Protein AF-A0A417CD19-F1 (afdb_monomer_lite)

Secondary structure (DSSP, 8-state):
--------------------------------------TT--TTPEESSHHHHHHHHT-----SHHHHHHHHHHHTTTEEEEEETTEEEEEEE-SSPPPP--TTTSTT--HHHHHHHHHHHHHHTTSSSSEEEE-HHHHHHHTTSS-TTTTTS-HHHHHHH-TT--HHHHHHHHHHHHHHHHHHHHHHHHHHHHTTSEEEEEEEEEEEE-TTS-EEEEEPPHHHHHHHHHHHHHIIIIIS--SSHHHHHHTT-HHHHHHHHHHHHHHHH---EEEEEEEEEE-HHHHHHHHHHHHHHHHHHHHHHHHHHHHHHHHHHHHHHHHHHHHHHHHHHHHHH-HHHHHHHHHHHHHHTTTS---

pLDDT: mean 81.13, std 21.56, range [21.81, 98.0]

Foldseek 3Di:
DDDDDDDDDDDDDDDDDDDDDDPPPPPDDPDPDPDFDCPQDDQQDKAQAPVSVCVSRVHDDDPDDPVVVVVVLQVQQAFDWDDDDRITHTHGGDPHGHDRPPCVVQPVDDLLLLLLLLLVLVVLLPDPDFKDKDALVVSCCSSVVDPPCLVVDDLVNVCVVPVVDDPLNVLSVSVVVSVVSVVSNVSSVVVCVVVVFKDKDKWKKFWAADPVRDIDIDTDDPVRVVVLVVLLVCLQCPVVNHPDPSSCSNVVNNVVSQVSSQVVCCVPPRTNHMDMMMMMGGDSVSSVVCNVVSVVVSVVVVVVVVVVVVVVVVVVVVVVVVVVVVVVVVVVVCVVPDPPPVVVVVVVCVVCVVVPPDD

Sequence (359 aa):
MPKETNKQSKSSNTTKKKTTKSSTTKITKPKVPLKINTSKLKVGMTVKNYKELCELLKQDFIQGGNARKAQLKEFECYFDWEKSGQKFIITDIYDTPLEKDDKRKFGNNSIYAHCIEVILLQYLSKQDGFTSTLTKKNWWELLGITNHNYGKTSEKDLIKLDQTVTSFEVRNFYQRCNKRLEQILFSALNNLKSRKLIIYEPETVIVEYDNHGNEISSIATDDEKKLILQTERYVLHTEMGYEKMFQVFVSGRQKEYYEKVNELLLDQFGWDHCYKQLKIIYTPEDIKEALPETEIYLQKQLLNENVVTCINENAQSYYDKCIENIIKKYLEMKKIIGVSYLHSQWRMIKMYGKSLIHI

Radius of gyration: 31.57 Å; chains: 1; bounding box: 102×54×102 Å

Structure (mmCIF, N/CA/C/O backbone):
data_AF-A0A417CD19-F1
#
_entry.id   AF-A0A417CD19-F1
#
loop_
_atom_site.group_PDB
_atom_site.id
_atom_site.type_symbol
_atom_site.label_atom_id
_atom_site.label_alt_id
_atom_site.label_comp_id
_atom_site.label_asym_id
_atom_site.label_entity_id
_atom_site.label_seq_id
_atom_site.pdbx_PDB_ins_code
_atom_site.Cartn_x
_atom_site.Cartn_y
_atom_site.Cartn_z
_atom_site.occupancy
_atom_site.B_iso_or_equiv
_atom_site.auth_seq_id
_atom_site.auth_comp_id
_atom_site.auth_asym_id
_atom_site.auth_atom_id
_atom_site.pdbx_PDB_model_num
ATOM 1 N N . MET A 1 1 ? -63.984 17.412 -45.923 1.00 32.16 1 MET A N 1
ATOM 2 C CA . MET A 1 1 ? -65.291 16.833 -45.549 1.00 32.16 1 MET A CA 1
ATOM 3 C C . MET A 1 1 ? -65.108 16.014 -44.281 1.00 32.16 1 MET A C 1
ATOM 5 O O . MET A 1 1 ? -64.312 15.084 -44.304 1.00 32.16 1 MET A O 1
ATOM 9 N N . PRO A 1 2 ? -65.749 16.422 -43.178 1.00 32.25 2 PRO A N 1
ATOM 10 C CA . PRO A 1 2 ? -65.597 15.831 -41.855 1.00 32.25 2 PRO A CA 1
ATOM 11 C C . PRO A 1 2 ? -66.647 14.738 -41.609 1.00 32.25 2 PRO A C 1
ATOM 13 O O . PRO A 1 2 ? -67.709 14.742 -42.230 1.00 32.25 2 PRO A O 1
ATOM 16 N N . LYS A 1 3 ? -66.392 13.868 -40.629 1.00 29.84 3 LYS A N 1
ATOM 17 C CA . LYS A 1 3 ? -67.448 13.350 -39.752 1.00 29.84 3 LYS A CA 1
ATOM 18 C C . LYS A 1 3 ? -66.967 13.424 -38.309 1.00 29.84 3 LYS A C 1
ATOM 20 O O . LYS A 1 3 ? -66.127 12.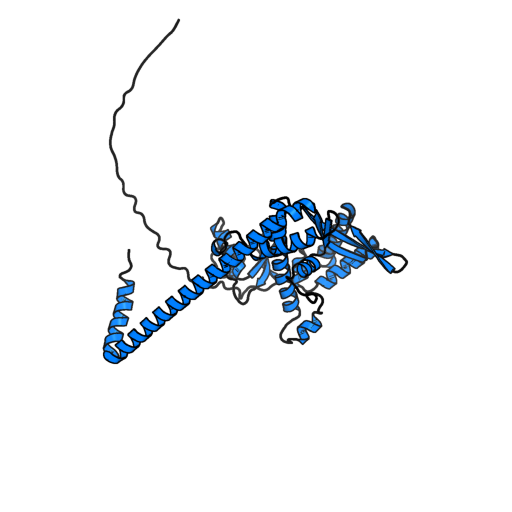651 -37.865 1.00 29.84 3 LYS A O 1
ATOM 25 N N . GLU A 1 4 ? -67.506 14.427 -37.631 1.00 25.22 4 GLU A N 1
ATOM 26 C CA . GLU A 1 4 ? -67.619 14.517 -36.185 1.00 25.22 4 GLU A CA 1
ATOM 27 C C . GLU A 1 4 ? -68.506 13.384 -35.656 1.00 25.22 4 GLU A C 1
ATOM 29 O O . GLU A 1 4 ? -69.532 13.084 -36.262 1.00 25.22 4 GLU A O 1
ATOM 34 N N . THR A 1 5 ? -68.191 12.876 -34.463 1.00 27.47 5 THR A N 1
ATOM 35 C CA . THR A 1 5 ? -69.194 12.649 -33.410 1.00 27.47 5 THR A CA 1
ATOM 36 C C . THR A 1 5 ? -68.556 12.842 -32.029 1.00 27.47 5 THR A C 1
ATOM 38 O O . THR A 1 5 ? -67.819 11.999 -31.528 1.00 27.47 5 THR A O 1
ATOM 41 N N . ASN A 1 6 ? -68.863 14.012 -31.464 1.00 24.94 6 ASN A N 1
ATOM 42 C CA . ASN A 1 6 ? -69.130 14.363 -30.056 1.00 24.94 6 ASN A CA 1
ATOM 43 C C . ASN A 1 6 ? -69.699 13.184 -29.207 1.00 24.94 6 ASN A C 1
ATOM 45 O O . ASN A 1 6 ? -70.359 12.321 -29.768 1.00 24.94 6 ASN A O 1
ATOM 49 N N . LYS A 1 7 ? -69.633 13.093 -27.865 1.00 24.86 7 LYS A N 1
ATOM 50 C CA . LYS A 1 7 ? -69.581 14.114 -26.798 1.00 24.86 7 LYS A CA 1
ATOM 51 C C . LYS A 1 7 ? -69.422 13.440 -25.407 1.00 24.86 7 LYS A C 1
ATOM 53 O O . LYS A 1 7 ? -69.986 12.379 -25.184 1.00 24.86 7 LYS A O 1
ATOM 58 N N . GLN A 1 8 ? -68.818 14.180 -24.466 1.00 23.70 8 GLN A N 1
ATOM 59 C CA . GLN A 1 8 ? -69.171 14.323 -23.030 1.00 23.70 8 GLN A CA 1
ATOM 60 C C . GLN A 1 8 ? -69.118 13.148 -22.023 1.00 23.70 8 GLN A C 1
ATOM 62 O O . GLN A 1 8 ? -69.966 12.267 -22.020 1.00 23.70 8 GLN A O 1
ATOM 67 N N . SER A 1 9 ? -68.333 13.363 -20.956 1.00 23.67 9 SER A N 1
ATOM 68 C CA . SER A 1 9 ? -68.760 13.191 -19.546 1.00 23.67 9 SER A CA 1
ATOM 69 C C . SER A 1 9 ? -67.797 13.964 -18.623 1.00 23.67 9 SER A C 1
ATOM 71 O O . SER A 1 9 ? -66.610 13.665 -18.589 1.00 23.67 9 SER A O 1
ATOM 73 N N . LYS A 1 10 ? -68.190 15.142 -18.119 1.00 25.48 10 LYS A N 1
ATOM 74 C CA . LYS A 1 10 ? -68.785 15.421 -16.789 1.00 25.48 10 LYS A CA 1
ATOM 75 C C . LYS A 1 10 ? -67.822 15.263 -15.601 1.00 25.48 10 LYS A C 1
ATOM 77 O O . LYS A 1 10 ? -67.372 14.172 -15.281 1.00 25.48 10 LYS A O 1
ATOM 82 N N . SER A 1 11 ? -67.599 16.389 -14.920 1.00 23.02 11 SER A N 1
ATOM 83 C CA . SER A 1 11 ? -67.029 16.479 -13.580 1.00 23.02 11 SER A CA 1
ATOM 84 C C . SER A 1 11 ? -68.016 15.972 -12.523 1.00 23.02 11 SER A C 1
ATOM 86 O O . SER A 1 11 ? -69.233 16.096 -12.679 1.00 23.02 11 SER A O 1
ATOM 88 N N . SER A 1 12 ? -67.498 15.447 -11.413 1.00 22.44 12 SER A N 1
ATOM 89 C CA . SER A 1 12 ? -68.087 15.628 -10.077 1.00 22.44 12 SER A CA 1
ATOM 90 C C . SER A 1 12 ? -67.085 15.225 -8.993 1.00 22.44 12 SER A C 1
ATOM 92 O O . SER A 1 12 ? -66.486 14.155 -9.033 1.00 22.44 12 SER A O 1
ATOM 94 N N . ASN A 1 13 ? -66.918 16.123 -8.022 1.00 21.81 13 ASN A N 1
ATOM 95 C CA . ASN A 1 13 ? -66.246 15.916 -6.740 1.00 21.81 13 ASN A CA 1
ATOM 96 C C . ASN A 1 13 ? -66.828 14.720 -5.977 1.00 21.81 13 ASN A C 1
ATOM 98 O O . ASN A 1 13 ? -68.046 14.561 -5.972 1.00 21.81 13 ASN A O 1
ATOM 102 N N . THR A 1 14 ? -66.013 14.018 -5.179 1.00 22.14 14 THR A N 1
ATOM 103 C CA . THR A 1 14 ? -66.387 13.691 -3.785 1.00 22.14 14 THR A CA 1
ATOM 104 C C . THR A 1 14 ? -65.204 13.169 -2.945 1.00 22.14 14 THR A C 1
ATOM 106 O O . THR A 1 14 ? -64.610 12.132 -3.207 1.00 22.14 14 THR A O 1
ATOM 109 N N . THR A 1 15 ? -64.928 13.927 -1.881 1.00 22.83 15 THR A N 1
ATOM 110 C CA . THR A 1 15 ? -64.741 13.463 -0.492 1.00 22.83 15 THR A CA 1
ATOM 111 C C . THR A 1 15 ? -63.480 12.691 -0.075 1.00 22.83 15 THR A C 1
ATOM 113 O O . THR A 1 15 ? -63.333 11.483 -0.233 1.00 22.83 15 THR A O 1
ATOM 116 N N . LYS A 1 16 ? -62.652 13.437 0.672 1.00 26.25 16 LYS A N 1
ATOM 117 C CA . LYS A 1 16 ? -61.765 13.014 1.767 1.00 26.25 16 LYS A CA 1
ATOM 118 C C . LYS A 1 16 ? -62.207 11.714 2.459 1.00 26.25 16 LYS A C 1
ATOM 120 O O . LYS A 1 16 ? -63.245 11.683 3.115 1.00 26.25 16 LYS A O 1
ATOM 125 N N . LYS A 1 17 ? -61.304 10.731 2.507 1.00 23.75 17 LYS A N 1
ATOM 126 C CA . LYS A 1 17 ? -61.256 9.741 3.590 1.00 23.75 17 LYS A CA 1
ATOM 127 C C . LYS A 1 17 ? -59.863 9.768 4.221 1.00 23.75 17 LYS A C 1
ATOM 129 O O . LYS A 1 17 ? -58.902 9.219 3.694 1.00 23.75 17 LYS A O 1
ATOM 134 N N . LYS A 1 18 ? -59.764 10.482 5.347 1.00 25.83 18 LYS A N 1
ATOM 135 C CA . LYS A 1 18 ? -58.677 10.347 6.322 1.00 25.83 18 LYS A CA 1
ATOM 136 C C . LYS A 1 18 ? -58.752 8.921 6.870 1.00 25.83 18 LYS A C 1
ATOM 138 O O . LYS A 1 18 ? -59.706 8.593 7.567 1.00 25.83 18 LYS A O 1
ATOM 143 N N . THR A 1 19 ? -57.748 8.105 6.587 1.00 24.08 19 THR A N 1
ATOM 144 C CA . THR A 1 19 ? -57.467 6.885 7.349 1.00 24.08 19 THR A CA 1
ATOM 145 C C . THR A 1 19 ? -56.051 6.978 7.885 1.00 24.08 19 THR A C 1
ATOM 147 O O . THR A 1 19 ? -55.065 6.859 7.162 1.00 24.08 19 THR A O 1
ATOM 150 N N . THR A 1 20 ? -56.011 7.264 9.179 1.00 27.58 20 THR A N 1
ATOM 151 C CA . THR A 1 20 ? -54.923 7.093 10.133 1.00 27.58 20 THR A CA 1
ATOM 152 C C . THR A 1 20 ? -54.156 5.790 9.890 1.00 27.58 20 THR A C 1
ATOM 154 O O . THR A 1 20 ? -54.696 4.702 10.063 1.00 27.58 20 THR A O 1
ATOM 157 N N . LYS A 1 21 ? -52.871 5.893 9.530 1.00 25.05 21 LYS A N 1
ATOM 158 C CA . LYS A 1 21 ? -51.896 4.814 9.730 1.00 25.05 21 LYS A CA 1
ATOM 159 C C . LYS A 1 21 ? -50.921 5.259 10.808 1.00 25.05 21 LYS A C 1
ATOM 161 O O . LYS A 1 21 ? -50.197 6.235 10.643 1.00 25.05 21 LYS A O 1
ATOM 166 N N . SER A 1 22 ? -50.989 4.545 11.923 1.00 22.97 22 SER A N 1
ATOM 167 C CA . SER A 1 22 ? -50.162 4.685 13.110 1.00 22.97 22 SER A CA 1
ATOM 168 C C . SER A 1 22 ? -48.676 4.643 12.753 1.00 22.97 22 SER A C 1
ATOM 170 O O . SER A 1 22 ? -48.153 3.626 12.290 1.00 22.97 22 SER A O 1
ATOM 172 N N . SER A 1 23 ? -47.991 5.753 13.000 1.00 23.12 23 SER A N 1
ATOM 173 C CA . SER A 1 23 ? -46.539 5.833 13.070 1.00 23.12 23 SER A CA 1
ATOM 174 C C . SER A 1 23 ? -46.067 5.067 14.305 1.00 23.12 23 SER A C 1
ATOM 176 O O . SER A 1 23 ? -45.963 5.618 15.398 1.00 23.12 23 SER A O 1
ATOM 178 N N . THR A 1 24 ? -45.813 3.771 14.144 1.00 23.92 24 THR A N 1
ATOM 179 C CA . THR A 1 24 ? -45.109 2.986 15.162 1.00 23.92 24 THR A CA 1
ATOM 180 C C . THR A 1 24 ? -43.622 3.289 15.023 1.00 23.92 24 THR A C 1
ATOM 182 O O . THR A 1 24 ? -42.900 2.644 14.260 1.00 23.92 24 THR A O 1
ATOM 185 N N . THR A 1 25 ? -43.177 4.337 15.708 1.00 23.80 25 THR A N 1
ATOM 186 C CA . THR A 1 25 ? -41.772 4.718 15.832 1.00 23.80 25 THR A CA 1
ATOM 187 C C . THR A 1 25 ? -41.035 3.575 16.530 1.00 23.80 25 THR A C 1
ATOM 189 O O . THR A 1 25 ? -41.186 3.360 17.731 1.00 23.80 25 THR A O 1
ATOM 192 N N . LYS A 1 26 ? -40.266 2.779 15.776 1.00 29.00 26 LYS A N 1
ATOM 193 C CA . LYS A 1 26 ? -39.346 1.795 16.358 1.00 29.00 26 LYS A CA 1
ATOM 194 C C . LYS A 1 26 ? -38.233 2.559 17.066 1.00 29.00 26 LYS A C 1
ATOM 196 O O . LYS A 1 26 ? -37.305 3.046 16.431 1.00 29.00 26 LYS A O 1
ATOM 201 N N . ILE A 1 27 ? -38.350 2.643 18.385 1.00 24.50 27 ILE A N 1
ATOM 202 C CA . ILE A 1 27 ? -37.327 3.156 19.293 1.00 24.50 27 ILE A CA 1
ATOM 203 C C . ILE A 1 27 ? -36.110 2.226 19.196 1.00 24.50 27 ILE A C 1
ATOM 205 O O . ILE A 1 27 ? -36.072 1.147 19.792 1.00 24.50 27 ILE A O 1
ATOM 209 N N . THR A 1 28 ? -35.109 2.615 18.411 1.00 32.62 28 THR A N 1
ATOM 210 C CA . THR A 1 28 ? -33.788 1.983 18.435 1.00 32.62 28 THR A CA 1
ATOM 211 C C . THR A 1 28 ? -33.056 2.443 19.687 1.00 32.62 28 THR A C 1
ATOM 213 O O . THR A 1 28 ? -32.567 3.567 19.756 1.00 32.62 28 THR A O 1
ATOM 216 N N . LYS A 1 29 ? -32.998 1.560 20.688 1.00 29.20 29 LYS A N 1
ATOM 217 C CA . LYS A 1 29 ? -32.135 1.715 21.866 1.00 29.20 29 LYS A CA 1
ATOM 218 C C . LYS A 1 29 ? -30.665 1.877 21.430 1.00 29.20 29 LYS A C 1
ATOM 220 O O . LYS A 1 29 ? -30.279 1.268 20.428 1.00 29.20 29 LYS A O 1
ATOM 225 N N . PRO A 1 30 ? -29.829 2.619 22.182 1.00 28.53 30 PRO A N 1
ATOM 226 C CA . PRO A 1 30 ? -28.400 2.710 21.906 1.00 28.53 30 PRO A CA 1
ATOM 227 C C . PRO A 1 30 ? -27.787 1.310 21.986 1.00 28.53 30 PRO A C 1
ATOM 229 O O . PRO A 1 30 ? -27.847 0.646 23.023 1.00 28.53 30 PRO A O 1
ATOM 232 N N . LYS A 1 31 ? -27.247 0.832 20.865 1.00 38.19 31 LYS A N 1
ATOM 233 C CA . LYS A 1 31 ? -26.599 -0.474 20.770 1.00 38.19 31 LYS A CA 1
ATOM 234 C C . LYS A 1 31 ? -25.200 -0.325 21.369 1.00 38.19 31 LYS A C 1
ATOM 236 O O . LYS A 1 31 ? -24.282 0.110 20.683 1.00 38.19 31 LYS A O 1
ATOM 241 N N . VAL A 1 32 ? -25.040 -0.663 22.648 1.00 33.16 32 VAL A N 1
ATOM 242 C CA . VAL A 1 32 ? -23.718 -1.040 23.171 1.00 33.16 32 VAL A CA 1
ATOM 243 C C . VAL A 1 32 ? -23.227 -2.168 22.252 1.00 33.16 32 VAL A C 1
ATOM 245 O O . VAL A 1 32 ? -23.976 -3.137 22.079 1.00 33.16 32 VAL A O 1
ATOM 248 N N . PRO A 1 33 ? -22.078 -2.039 21.563 1.00 44.50 33 PRO A N 1
ATOM 249 C CA . PRO A 1 33 ? -21.653 -3.053 20.611 1.00 44.50 33 PRO A CA 1
ATOM 250 C C . PRO A 1 33 ? -21.458 -4.370 21.363 1.00 44.50 33 PRO A C 1
ATOM 252 O O . PRO A 1 33 ? -20.645 -4.467 22.281 1.00 44.50 33 PRO A O 1
ATOM 255 N N . LEU A 1 34 ? -22.250 -5.380 20.998 1.00 54.25 34 LEU A N 1
ATOM 256 C CA . LEU A 1 34 ? -22.006 -6.757 21.406 1.00 54.25 34 LEU A CA 1
ATOM 257 C C . LEU A 1 34 ? -20.607 -7.117 20.901 1.00 54.25 34 LEU A C 1
ATOM 259 O O . LEU A 1 34 ? -20.376 -7.155 19.695 1.00 54.25 34 LEU A O 1
ATOM 263 N N . LYS A 1 35 ? -19.673 -7.315 21.833 1.00 77.31 35 LYS A N 1
ATOM 264 C CA . LYS A 1 35 ? -18.285 -7.674 21.539 1.00 77.31 35 LYS A CA 1
ATOM 265 C C . LYS A 1 35 ? -18.271 -8.954 20.698 1.00 77.31 35 LYS A C 1
ATOM 267 O O . LYS A 1 35 ? -18.744 -9.995 21.157 1.00 77.31 35 LYS A O 1
ATOM 272 N N . ILE A 1 36 ? -17.759 -8.874 19.470 1.00 87.06 36 ILE A N 1
ATOM 273 C CA . ILE A 1 36 ? -17.609 -10.045 18.599 1.00 87.06 36 ILE A CA 1
ATOM 274 C C . ILE A 1 36 ? -16.583 -10.994 19.215 1.00 87.06 36 ILE A C 1
ATOM 276 O O . ILE A 1 36 ? -15.545 -10.565 19.719 1.00 87.06 36 ILE A O 1
ATOM 280 N N . ASN A 1 37 ? -16.881 -12.294 19.198 1.00 89.12 37 ASN A N 1
ATOM 281 C CA . ASN A 1 37 ? -16.000 -13.303 19.769 1.00 89.12 37 ASN A CA 1
ATOM 282 C C . ASN A 1 37 ? -15.042 -13.859 18.706 1.00 89.12 37 ASN A C 1
ATOM 284 O O . ASN A 1 37 ? -15.428 -14.710 17.912 1.00 89.12 37 ASN A O 1
ATOM 288 N N . THR A 1 38 ? -13.784 -13.419 18.728 1.00 91.69 38 THR A N 1
ATOM 289 C CA . THR A 1 38 ? -12.730 -13.865 17.799 1.00 91.69 38 THR A CA 1
ATOM 290 C C . THR A 1 38 ? -11.878 -15.026 18.322 1.00 91.69 38 THR A C 1
ATOM 292 O O . THR A 1 38 ? -10.994 -15.489 17.613 1.00 91.69 38 THR A O 1
ATOM 295 N N . SER A 1 39 ? -12.158 -15.570 19.515 1.00 91.19 39 SER A N 1
ATOM 296 C CA . SER A 1 39 ? -11.305 -16.583 20.179 1.00 91.19 39 SER A CA 1
ATOM 297 C C . SER A 1 39 ? -11.088 -17.885 19.398 1.00 91.19 39 SER A C 1
ATOM 299 O O . SER A 1 39 ? -10.124 -18.601 19.649 1.00 91.19 39 SER A O 1
ATOM 301 N N . LYS A 1 40 ? -11.989 -18.215 18.466 1.00 93.62 40 LYS A N 1
ATOM 302 C CA . LYS A 1 40 ? -11.877 -19.408 17.613 1.00 93.62 40 LYS A CA 1
ATOM 303 C C . LYS A 1 40 ? -11.110 -19.156 16.317 1.00 93.62 40 LYS A C 1
ATOM 305 O O . LYS A 1 40 ? -10.859 -20.109 15.584 1.00 93.62 40 LYS A O 1
ATOM 310 N N . LEU A 1 41 ? -10.783 -17.903 16.012 1.00 94.69 41 LEU A N 1
ATOM 311 C CA . LEU A 1 41 ? -10.015 -17.560 14.826 1.00 94.69 41 LEU A CA 1
ATOM 312 C C . LEU A 1 41 ? -8.521 -17.710 15.104 1.00 94.69 41 LEU A C 1
ATOM 314 O O . LEU A 1 41 ? -8.046 -17.492 16.216 1.00 94.69 41 LEU A O 1
ATOM 318 N N . LYS A 1 42 ? -7.780 -18.069 14.060 1.00 92.06 42 LYS A N 1
ATOM 319 C CA . LYS A 1 42 ? -6.316 -18.062 14.042 1.00 92.06 42 LYS A CA 1
ATOM 320 C C . LYS A 1 42 ? -5.857 -17.443 12.730 1.00 92.06 42 LYS A C 1
ATOM 322 O O . LYS A 1 42 ? -6.491 -17.674 11.700 1.00 92.06 42 LYS A O 1
ATOM 327 N N . VAL A 1 43 ? -4.768 -16.681 12.750 1.00 90.00 43 VAL A N 1
ATOM 328 C CA . VAL A 1 43 ? -4.183 -16.143 11.513 1.00 90.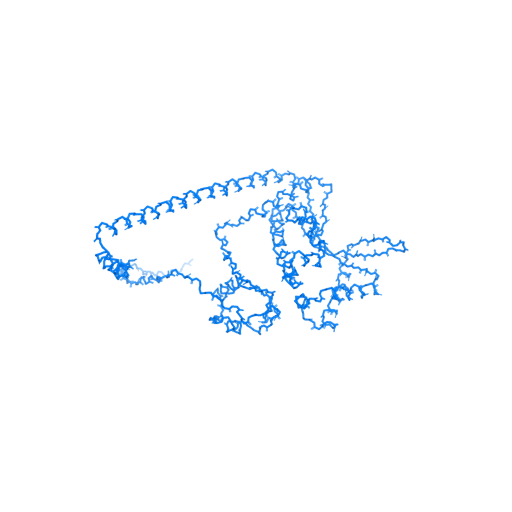00 43 VAL A CA 1
ATOM 329 C C . VAL A 1 43 ? -3.771 -17.307 10.601 1.00 90.00 43 VAL A C 1
ATOM 331 O O . VAL A 1 43 ? -3.232 -18.309 11.068 1.00 90.00 43 VAL A O 1
ATOM 334 N N . GLY A 1 44 ? -4.114 -17.218 9.315 1.00 87.31 44 GLY A N 1
ATOM 335 C CA . GLY A 1 44 ? -3.955 -18.287 8.321 1.00 87.31 44 GLY A CA 1
ATOM 336 C C . GLY A 1 44 ? -5.103 -19.297 8.262 1.00 87.31 44 GLY A C 1
ATOM 337 O O . GLY A 1 44 ? -5.158 -20.103 7.332 1.00 87.31 44 GLY A O 1
ATOM 338 N N . MET A 1 45 ? -6.048 -19.260 9.208 1.00 92.31 45 MET A N 1
ATOM 339 C CA . MET A 1 45 ? -7.216 -20.140 9.188 1.00 92.31 45 MET A CA 1
ATOM 340 C C . MET A 1 45 ? -8.054 -19.886 7.934 1.00 92.31 45 MET A C 1
ATOM 342 O O . MET A 1 45 ? -8.425 -18.751 7.638 1.00 92.31 45 MET A O 1
ATOM 346 N N . THR A 1 46 ? -8.408 -20.963 7.233 1.00 93.62 46 THR A N 1
ATOM 347 C C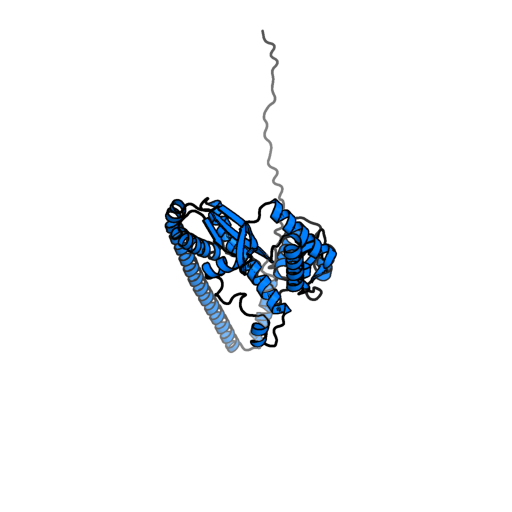A . THR A 1 46 ? -9.359 -20.913 6.121 1.00 93.62 46 THR A CA 1
ATOM 348 C C . THR A 1 46 ? -10.740 -21.347 6.600 1.00 93.62 46 THR A C 1
ATOM 350 O O . THR A 1 46 ? -10.936 -22.489 7.007 1.00 93.62 46 THR A O 1
ATOM 353 N N . VAL A 1 47 ? -11.708 -20.441 6.525 1.00 95.81 47 VAL A N 1
ATOM 354 C CA . VAL A 1 47 ? -13.124 -20.684 6.818 1.00 95.81 47 VAL A CA 1
ATOM 355 C C . VAL A 1 47 ? -13.864 -20.884 5.499 1.00 95.81 47 VAL A C 1
ATOM 357 O O . VAL A 1 47 ? -13.725 -20.072 4.582 1.00 95.81 47 VAL A O 1
ATOM 360 N N . LYS A 1 48 ? -14.651 -21.957 5.360 1.00 95.19 48 LYS A N 1
ATOM 361 C CA . LYS A 1 48 ? -15.190 -22.390 4.057 1.00 95.19 48 LYS A CA 1
ATOM 362 C C . LYS A 1 48 ? -16.105 -21.356 3.407 1.00 95.19 48 LYS A C 1
ATOM 364 O O . LYS A 1 48 ? -16.138 -21.245 2.184 1.00 95.19 48 LYS A O 1
ATOM 369 N N . ASN A 1 49 ? -16.892 -20.651 4.216 1.00 95.19 49 ASN A N 1
ATOM 370 C CA . ASN A 1 49 ? -17.874 -19.677 3.760 1.00 95.19 49 ASN A CA 1
ATOM 371 C C . ASN A 1 49 ? -18.307 -18.740 4.899 1.00 95.19 49 ASN A C 1
ATOM 373 O O . ASN A 1 49 ? -17.949 -18.906 6.061 1.00 95.19 49 ASN A O 1
ATOM 377 N N . TYR A 1 50 ? -19.126 -17.752 4.550 1.00 95.50 50 TYR A N 1
ATOM 378 C CA . TYR A 1 50 ? -19.629 -16.755 5.495 1.00 95.50 50 TYR A CA 1
ATOM 379 C C . TYR A 1 50 ? -20.570 -17.334 6.571 1.00 95.50 50 TYR A C 1
ATOM 381 O O . TYR A 1 50 ? -20.608 -16.799 7.673 1.00 95.50 50 TYR A O 1
ATOM 389 N N . LYS A 1 51 ? -21.295 -18.430 6.295 1.00 95.31 51 LYS A N 1
ATOM 390 C CA . LYS A 1 51 ? -22.150 -19.084 7.299 1.00 95.31 51 LYS A CA 1
ATOM 391 C C . LYS A 1 51 ? -21.304 -19.677 8.424 1.00 95.31 51 LYS A C 1
ATOM 393 O O . LYS A 1 51 ? -21.549 -19.380 9.586 1.00 95.31 51 LYS A O 1
ATOM 398 N N . GLU A 1 52 ? -20.266 -20.422 8.064 1.00 96.19 52 GLU A N 1
ATOM 399 C CA . GLU A 1 52 ? -19.315 -20.972 9.036 1.00 96.19 52 GLU A CA 1
ATOM 400 C C . GLU A 1 52 ? -18.564 -19.866 9.789 1.00 96.19 52 GLU A C 1
ATOM 402 O O . GLU A 1 52 ? -18.333 -19.984 10.990 1.00 96.19 52 GLU A O 1
ATOM 407 N N . LEU A 1 53 ? -18.242 -18.750 9.122 1.00 96.12 53 LEU A N 1
ATOM 408 C CA . LEU A 1 53 ? -17.632 -17.595 9.787 1.00 96.12 53 LEU A CA 1
ATOM 409 C C . LEU A 1 53 ? -18.552 -17.018 10.873 1.00 96.12 53 LEU A C 1
ATOM 411 O O . LEU A 1 53 ? -18.105 -16.787 11.994 1.00 96.12 53 LEU A O 1
ATOM 415 N N . CYS A 1 54 ? -19.841 -16.831 10.574 1.00 95.25 54 CYS A N 1
ATOM 416 C CA . CYS A 1 54 ? -20.833 -16.393 11.557 1.00 95.25 54 CYS A CA 1
ATOM 417 C C . CYS A 1 54 ? -20.933 -17.364 12.746 1.00 95.25 54 CYS A C 1
ATOM 419 O O . CYS A 1 54 ? -20.949 -16.923 13.894 1.00 95.25 54 CYS A O 1
ATOM 421 N N . GLU A 1 55 ? -20.932 -18.675 12.493 1.00 95.38 55 GLU A N 1
ATOM 422 C CA . GLU A 1 55 ? -20.978 -19.705 13.541 1.00 95.38 55 GLU A CA 1
ATOM 423 C C . GLU A 1 55 ? -19.742 -19.661 14.457 1.00 95.38 55 GLU A C 1
ATOM 425 O O . GLU A 1 55 ? -19.874 -19.716 15.685 1.00 95.38 55 GLU A O 1
ATOM 430 N N . LEU A 1 56 ? -18.541 -19.490 13.891 1.00 95.12 56 LEU A N 1
ATOM 431 C CA . LEU A 1 56 ? -17.298 -19.336 14.660 1.00 95.12 56 LEU A CA 1
ATOM 432 C C . LEU A 1 56 ? -17.329 -18.096 15.561 1.00 95.12 56 LEU A C 1
ATOM 434 O O . LEU A 1 56 ? -16.905 -18.168 16.717 1.00 95.12 56 LEU A O 1
ATOM 438 N N . LEU A 1 57 ? -17.875 -16.992 15.046 1.00 94.38 57 LEU A N 1
ATOM 439 C CA . LEU A 1 57 ? -17.973 -15.702 15.732 1.00 94.38 57 LEU A CA 1
ATOM 440 C C . LEU A 1 57 ? -19.171 -15.592 16.689 1.00 94.38 57 LEU A C 1
ATOM 442 O O . LEU A 1 57 ? -19.317 -14.577 17.380 1.00 94.38 57 LEU A O 1
ATOM 446 N N . LYS A 1 58 ? -20.039 -16.615 16.725 1.00 93.50 58 LYS A N 1
ATOM 447 C CA . LYS A 1 58 ? -21.335 -16.607 17.424 1.00 93.50 58 LYS A CA 1
ATOM 448 C C . LYS A 1 58 ? -22.210 -15.416 17.008 1.00 93.50 58 LYS A C 1
ATOM 450 O O . LYS A 1 58 ? -22.772 -14.724 17.854 1.00 93.50 58 LYS A O 1
ATOM 455 N N . GLN A 1 59 ? -22.268 -15.148 15.708 1.00 94.00 59 GLN A N 1
ATOM 456 C CA . GLN A 1 59 ? -23.064 -14.083 15.102 1.00 94.00 59 GLN A CA 1
ATOM 457 C C . GLN A 1 59 ? -24.182 -14.668 14.242 1.00 94.00 59 GLN A C 1
ATOM 459 O O . GLN A 1 59 ? -24.048 -15.759 13.690 1.00 94.00 59 GLN A O 1
ATOM 464 N N . ASP A 1 60 ? -25.265 -13.911 14.082 1.00 92.81 60 ASP A N 1
ATOM 465 C CA . ASP A 1 60 ? -26.362 -14.316 13.209 1.00 92.81 60 ASP A CA 1
ATOM 466 C C . ASP A 1 60 ? -25.913 -14.349 11.745 1.00 92.81 60 ASP A C 1
ATOM 468 O O . ASP A 1 60 ? -25.230 -13.441 11.257 1.00 92.81 60 ASP A O 1
ATOM 472 N N . PHE A 1 61 ? -26.332 -15.391 11.031 1.00 94.81 61 PHE A N 1
ATOM 473 C CA . PHE A 1 61 ? -26.123 -15.507 9.595 1.00 94.81 61 PHE A CA 1
ATOM 474 C C . PHE A 1 61 ? -27.149 -14.667 8.827 1.00 94.81 61 PHE A C 1
ATOM 476 O O . PHE A 1 61 ? -28.358 -14.862 8.959 1.00 94.81 61 PHE A O 1
ATOM 483 N N . ILE A 1 62 ? -26.666 -13.772 7.961 1.00 93.56 62 ILE A N 1
ATOM 484 C CA . ILE A 1 62 ? -27.512 -12.913 7.126 1.00 93.56 62 ILE A CA 1
ATOM 485 C C . ILE A 1 62 ? -27.390 -13.336 5.660 1.00 93.56 62 ILE A C 1
ATOM 487 O O . ILE A 1 62 ? -26.335 -13.184 5.048 1.00 93.56 62 ILE A O 1
ATOM 491 N N . GLN A 1 63 ? -28.482 -13.809 5.050 1.00 86.50 63 GLN A N 1
ATOM 492 C CA . GLN A 1 63 ? -28.453 -14.340 3.677 1.00 86.50 63 GLN A CA 1
ATOM 493 C C . GLN A 1 63 ? -27.881 -13.356 2.634 1.00 86.50 63 GLN A C 1
ATOM 495 O O . GLN A 1 63 ? -27.172 -13.779 1.718 1.00 86.50 63 GLN A O 1
ATOM 500 N N . GLY A 1 64 ? -28.104 -12.043 2.777 1.00 89.56 64 GLY A N 1
ATOM 501 C CA . GLY A 1 64 ? -27.559 -11.064 1.836 1.00 89.56 64 GLY A CA 1
ATOM 502 C C . GLY A 1 64 ? -27.914 -9.602 2.113 1.00 89.56 64 GLY A C 1
ATOM 503 O O . GLY A 1 64 ? -28.306 -9.218 3.213 1.00 89.56 64 GLY A O 1
ATOM 504 N N . GLY A 1 65 ? -27.740 -8.774 1.081 1.00 91.50 65 GLY A N 1
ATOM 505 C CA . GLY A 1 65 ? -28.103 -7.358 1.095 1.00 91.50 65 GLY A CA 1
ATOM 506 C C . GLY A 1 65 ? -27.185 -6.458 1.930 1.00 91.50 65 GLY A C 1
ATOM 507 O O . GLY A 1 65 ? -26.080 -6.830 2.332 1.00 91.50 65 GLY A O 1
ATOM 508 N N . ASN A 1 66 ? -27.658 -5.235 2.181 1.00 92.12 66 ASN A N 1
ATOM 509 C CA . ASN A 1 66 ? -26.911 -4.211 2.920 1.00 92.12 66 ASN A CA 1
ATOM 510 C C . ASN A 1 66 ? -26.636 -4.611 4.375 1.00 92.12 66 ASN A C 1
ATOM 512 O O . ASN A 1 66 ? -25.610 -4.222 4.921 1.00 92.12 66 ASN A O 1
ATOM 516 N N . ALA A 1 67 ? -27.502 -5.428 4.980 1.00 91.00 67 ALA A N 1
ATOM 517 C CA . ALA A 1 67 ? -27.304 -5.936 6.334 1.00 91.00 67 ALA A CA 1
ATOM 518 C C . ALA A 1 67 ? -26.072 -6.852 6.426 1.00 91.00 67 ALA A C 1
ATOM 520 O O . ALA A 1 67 ? -25.237 -6.662 7.306 1.00 91.00 67 ALA A O 1
ATOM 521 N N . ARG A 1 68 ? -25.889 -7.769 5.462 1.00 93.56 68 ARG A N 1
ATOM 522 C CA . ARG A 1 68 ? -24.679 -8.602 5.380 1.00 93.56 68 ARG A CA 1
ATOM 523 C C . ARG A 1 68 ? -23.424 -7.757 5.166 1.00 93.56 68 ARG A C 1
ATOM 525 O O . ARG A 1 68 ? -22.410 -8.001 5.808 1.00 93.56 68 ARG A O 1
ATOM 532 N N . LYS A 1 69 ? -23.486 -6.748 4.287 1.00 92.44 69 LYS A N 1
ATOM 533 C CA . LYS A 1 69 ? -22.362 -5.819 4.068 1.00 92.44 69 LYS A CA 1
ATOM 534 C C . LYS A 1 69 ? -22.002 -5.062 5.347 1.00 92.44 69 LYS A C 1
ATOM 536 O O . LYS A 1 69 ? -20.828 -4.948 5.669 1.00 92.44 69 LYS A O 1
ATOM 541 N N . ALA A 1 70 ? -23.002 -4.581 6.081 1.00 90.62 70 ALA A N 1
ATOM 542 C CA . ALA A 1 70 ? -22.797 -3.882 7.343 1.00 90.62 70 ALA A CA 1
ATOM 543 C C . ALA A 1 70 ? -22.190 -4.793 8.418 1.00 90.62 70 ALA A C 1
ATOM 545 O O . ALA A 1 70 ? -21.311 -4.351 9.147 1.00 90.62 70 ALA A O 1
ATOM 546 N N . GLN A 1 71 ? -22.616 -6.057 8.487 1.00 93.12 71 GLN A N 1
ATOM 547 C CA . GLN A 1 71 ? -22.049 -7.017 9.431 1.00 93.12 71 GLN A CA 1
ATOM 548 C C . GLN A 1 71 ? -20.600 -7.375 9.079 1.00 93.12 71 GLN A C 1
ATOM 550 O O . GLN A 1 71 ? -19.754 -7.385 9.961 1.00 93.12 71 GLN A O 1
ATOM 555 N N . LEU A 1 72 ? -20.280 -7.588 7.797 1.00 93.88 72 LEU A N 1
ATOM 556 C CA . LEU A 1 72 ? -18.887 -7.760 7.372 1.00 93.88 72 LEU A CA 1
ATOM 557 C C . LEU A 1 72 ? -18.052 -6.521 7.720 1.00 93.88 72 LEU A C 1
ATOM 559 O O . LEU A 1 72 ? -16.992 -6.661 8.308 1.00 93.88 72 LEU A O 1
ATOM 563 N N . LYS A 1 73 ? -18.561 -5.310 7.476 1.00 90.50 73 LYS A N 1
ATOM 564 C CA . LYS A 1 73 ? -17.866 -4.078 7.879 1.00 90.50 73 LYS A CA 1
ATOM 565 C C . LYS A 1 73 ? -17.664 -3.978 9.398 1.00 90.50 73 LYS A C 1
ATOM 567 O O . LYS A 1 73 ? -16.706 -3.382 9.864 1.00 90.50 73 LYS A O 1
ATOM 572 N N . GLU A 1 74 ? -18.569 -4.547 10.187 1.00 91.25 74 GLU A N 1
ATOM 573 C CA . GLU A 1 74 ? -18.382 -4.664 11.632 1.00 91.25 74 GLU A CA 1
ATOM 574 C C . GLU A 1 74 ? -17.309 -5.699 11.990 1.00 91.25 74 GLU A C 1
ATOM 576 O O . GLU A 1 74 ? -16.576 -5.482 12.947 1.00 91.25 74 GLU A O 1
ATOM 581 N N . PHE A 1 75 ? -17.172 -6.780 11.219 1.00 94.12 75 PHE A N 1
ATOM 582 C CA . PHE A 1 75 ? -16.120 -7.784 11.404 1.00 94.12 75 PHE A CA 1
ATOM 583 C C . PHE A 1 75 ? -14.730 -7.219 11.097 1.00 94.12 75 PHE A C 1
ATOM 585 O O . PHE A 1 75 ? -13.791 -7.539 11.821 1.00 94.12 75 PHE A O 1
ATOM 592 N N . GLU A 1 76 ? -14.620 -6.318 10.112 1.00 92.31 76 GLU A N 1
ATOM 593 C CA . GLU A 1 76 ? -13.381 -5.587 9.777 1.00 92.31 76 GLU A CA 1
ATOM 594 C C . GLU A 1 76 ? -12.825 -4.786 10.963 1.00 92.31 76 GLU A C 1
ATOM 596 O O . GLU A 1 76 ? -11.655 -4.431 10.963 1.00 92.31 76 GLU A O 1
ATOM 601 N N . CYS A 1 77 ? -13.628 -4.504 11.996 1.00 90.38 77 CYS A N 1
ATOM 602 C CA . CYS A 1 77 ? -13.139 -3.873 13.221 1.00 90.38 77 CYS A CA 1
ATOM 603 C C . CYS A 1 77 ? -12.417 -4.848 14.162 1.00 90.38 77 CYS A C 1
ATOM 605 O O . CYS A 1 77 ? -11.810 -4.401 15.126 1.00 90.38 77 CYS A O 1
ATOM 607 N N . TYR A 1 78 ? -12.503 -6.161 13.947 1.00 93.62 78 TYR A N 1
ATOM 608 C CA . TYR A 1 78 ? -11.984 -7.178 14.872 1.00 93.62 78 TYR A CA 1
ATOM 609 C C . TYR A 1 78 ? -10.902 -8.059 14.252 1.00 93.62 78 TYR A C 1
ATOM 611 O O . TYR A 1 78 ? -10.047 -8.574 14.970 1.00 93.62 78 TYR A O 1
ATOM 619 N N . PHE A 1 79 ? -10.963 -8.279 12.944 1.00 93.38 79 PHE A N 1
ATOM 620 C CA . PHE A 1 79 ? -10.011 -9.099 12.213 1.00 93.38 79 PHE A CA 1
ATOM 621 C C . PHE A 1 79 ? -10.053 -8.740 10.726 1.00 93.38 79 PHE A C 1
ATOM 623 O O . PHE A 1 79 ? -11.042 -8.198 10.230 1.00 93.38 79 PHE A O 1
ATOM 630 N N . ASP A 1 80 ? -8.988 -9.085 10.014 1.00 91.88 80 ASP A N 1
ATOM 631 C CA . ASP A 1 80 ? -8.862 -8.894 8.570 1.00 91.88 80 ASP A CA 1
ATOM 632 C C . ASP A 1 80 ? -8.904 -10.251 7.857 1.00 91.88 80 ASP A C 1
ATOM 634 O O . ASP A 1 80 ? -8.631 -11.303 8.454 1.00 91.88 80 ASP A O 1
ATOM 638 N N . TRP A 1 81 ? -9.296 -10.254 6.585 1.00 93.56 81 TRP A N 1
ATOM 639 C CA . TRP A 1 81 ? -9.356 -11.479 5.796 1.00 93.56 81 TRP A CA 1
ATOM 640 C C . TRP A 1 81 ? -9.210 -11.235 4.297 1.00 93.56 81 TRP A C 1
ATOM 642 O O . TRP A 1 81 ? -9.601 -10.207 3.745 1.00 93.56 81 TRP A O 1
ATOM 652 N N . GLU A 1 82 ? -8.776 -12.280 3.600 1.00 90.62 82 GLU A N 1
ATOM 653 C CA . GLU A 1 82 ? -8.845 -12.369 2.149 1.00 90.62 82 GLU A CA 1
ATOM 654 C C . GLU A 1 82 ? -9.883 -13.397 1.706 1.00 90.62 82 GLU A C 1
ATOM 656 O O . GLU A 1 82 ? -10.084 -14.434 2.339 1.00 90.62 82 GLU A O 1
ATOM 661 N N . LYS A 1 83 ? -10.543 -13.144 0.573 1.00 90.62 83 LYS A N 1
ATOM 662 C CA . LYS A 1 83 ? -11.471 -14.116 -0.022 1.00 90.62 83 LYS A CA 1
ATOM 663 C C . LYS A 1 83 ? -10.771 -15.008 -1.032 1.00 90.62 83 LYS A C 1
ATOM 665 O O . LYS A 1 83 ? -10.210 -14.489 -1.993 1.00 90.62 83 LYS A O 1
ATOM 670 N N . SER A 1 84 ? -10.871 -16.327 -0.885 1.00 86.06 84 SER A N 1
ATOM 671 C CA . SER A 1 84 ? -10.533 -17.298 -1.938 1.00 86.06 84 SER A CA 1
ATOM 672 C C . SER A 1 84 ? -11.818 -17.976 -2.416 1.00 86.06 84 SER A C 1
ATOM 674 O O . SER A 1 84 ? -12.338 -18.891 -1.773 1.00 86.06 84 SER A O 1
ATOM 676 N N . GLY A 1 85 ? -12.415 -17.448 -3.489 1.00 88.12 85 GLY A N 1
ATOM 677 C CA . GLY A 1 85 ? -13.768 -17.822 -3.907 1.00 88.12 85 GLY A CA 1
ATOM 678 C C . GLY A 1 85 ? -14.800 -17.517 -2.813 1.00 88.12 85 GLY A C 1
ATOM 679 O O . GLY A 1 85 ? -15.016 -16.360 -2.452 1.00 88.12 85 GLY A O 1
ATOM 680 N N . GLN A 1 86 ? -15.442 -18.559 -2.277 1.00 90.81 86 GLN A N 1
ATOM 681 C CA . GLN A 1 86 ? -16.379 -18.438 -1.150 1.00 90.81 86 GLN A CA 1
ATOM 682 C C . GLN A 1 86 ? -15.688 -18.463 0.223 1.00 90.81 86 GLN A C 1
ATOM 684 O O . GLN A 1 86 ? -16.310 -18.064 1.210 1.00 90.81 86 GLN A O 1
ATOM 689 N N . LYS A 1 87 ? -14.430 -18.916 0.279 1.00 93.69 87 LYS A N 1
ATOM 690 C CA . LYS A 1 87 ? -13.662 -19.099 1.511 1.00 93.69 87 LYS A CA 1
ATOM 691 C C . LYS A 1 87 ? -13.111 -17.769 2.022 1.00 93.69 87 LYS A C 1
ATOM 693 O O . LYS A 1 87 ? -12.826 -16.866 1.235 1.00 93.69 87 LYS A O 1
ATOM 698 N N . PHE A 1 88 ? -12.918 -17.682 3.332 1.00 94.62 88 PHE A N 1
ATOM 699 C CA . PHE A 1 88 ? -12.295 -16.565 4.036 1.00 94.62 88 PHE A CA 1
ATOM 700 C C . PHE A 1 88 ? -10.983 -17.055 4.644 1.00 94.62 88 PHE A C 1
ATOM 702 O O . PHE A 1 88 ? -10.996 -18.003 5.422 1.00 94.62 88 PHE A O 1
ATOM 709 N N . ILE A 1 89 ? -9.866 -16.432 4.292 1.00 93.25 89 ILE A N 1
ATOM 710 C CA . ILE A 1 89 ? -8.559 -16.697 4.892 1.00 93.25 89 ILE A CA 1
ATOM 711 C C . ILE A 1 89 ? -8.309 -15.570 5.888 1.00 93.25 89 ILE A C 1
ATOM 713 O O . ILE A 1 89 ? -8.180 -14.422 5.468 1.00 93.25 89 ILE A O 1
ATOM 717 N N . ILE A 1 90 ? -8.298 -15.878 7.186 1.00 94.06 90 ILE A N 1
ATOM 718 C CA . ILE A 1 90 ? -8.082 -14.876 8.238 1.00 94.06 90 ILE A CA 1
ATOM 719 C C . ILE A 1 90 ? -6.654 -14.369 8.128 1.00 94.06 90 ILE A C 1
ATOM 721 O O . ILE A 1 90 ? -5.711 -15.152 8.271 1.00 94.06 90 ILE A O 1
ATOM 725 N N . THR A 1 91 ? -6.502 -13.077 7.859 1.00 88.88 91 THR A N 1
ATOM 726 C CA . THR A 1 91 ? -5.187 -12.488 7.638 1.00 88.88 91 THR A CA 1
ATOM 727 C C . THR A 1 91 ? -4.601 -11.874 8.883 1.00 88.88 91 THR A C 1
ATOM 729 O O . THR A 1 91 ? -3.385 -11.824 9.018 1.00 88.88 91 THR A O 1
ATOM 732 N N . ASP A 1 92 ? -5.462 -11.439 9.793 1.00 88.75 92 ASP A N 1
ATOM 733 C CA . ASP A 1 92 ? -5.041 -10.755 10.995 1.00 88.75 92 ASP A CA 1
ATOM 734 C C . ASP A 1 92 ? -6.153 -10.745 12.041 1.00 88.75 92 ASP A C 1
ATOM 736 O O . ASP A 1 92 ? -7.322 -10.801 11.674 1.00 88.75 92 ASP A O 1
ATOM 740 N N . ILE A 1 93 ? -5.813 -10.662 13.325 1.00 91.25 93 ILE A N 1
ATOM 741 C CA . ILE A 1 93 ? -6.776 -10.568 14.433 1.00 91.25 93 ILE A CA 1
ATOM 742 C C . ILE A 1 93 ? -6.308 -9.452 15.366 1.00 91.25 93 ILE A C 1
ATOM 744 O O . ILE A 1 93 ? -5.132 -9.402 15.724 1.00 91.25 93 ILE A O 1
ATOM 748 N N . TYR A 1 94 ? -7.216 -8.556 15.751 1.00 89.19 94 TYR A N 1
ATOM 749 C CA . TYR A 1 94 ? -6.882 -7.401 16.581 1.00 89.19 94 TYR A CA 1
ATOM 750 C C . TYR A 1 94 ? -7.134 -7.680 18.061 1.00 89.19 94 TYR A C 1
ATOM 752 O O . TYR A 1 94 ? -8.229 -8.103 18.443 1.00 89.19 94 TYR A O 1
ATOM 760 N N . ASP A 1 95 ? -6.144 -7.375 18.900 1.00 84.94 95 ASP A N 1
ATOM 761 C CA . ASP A 1 95 ? -6.273 -7.489 20.358 1.00 84.94 95 ASP A CA 1
ATOM 762 C C . ASP A 1 95 ? -7.298 -6.488 20.899 1.00 84.94 95 ASP A C 1
ATOM 764 O O . ASP A 1 95 ? -8.167 -6.820 21.711 1.00 84.94 95 ASP A O 1
ATOM 768 N N . THR A 1 96 ? -7.223 -5.258 20.386 1.00 84.00 96 THR A N 1
ATOM 769 C CA . THR A 1 96 ? -8.206 -4.203 20.623 1.00 84.00 96 THR A CA 1
ATOM 770 C C . THR A 1 96 ? -8.972 -3.949 19.329 1.00 84.00 96 THR A C 1
ATOM 772 O O . THR A 1 96 ? -8.339 -3.628 18.321 1.00 84.00 96 THR A O 1
ATOM 775 N N . PRO A 1 97 ? -10.312 -4.079 19.324 1.00 86.62 97 PRO A N 1
ATOM 776 C CA . PRO A 1 97 ? -11.104 -3.779 18.143 1.00 86.62 97 PRO A CA 1
ATOM 777 C C . PRO A 1 97 ? -10.859 -2.348 17.666 1.00 86.62 97 PRO A C 1
ATOM 779 O O . PRO A 1 97 ? -10.841 -1.416 18.471 1.00 86.62 97 PRO A O 1
ATOM 782 N N . LEU A 1 98 ? -10.705 -2.182 16.357 1.00 84.94 98 LEU A N 1
ATOM 783 C CA . LEU A 1 98 ? -10.583 -0.877 15.731 1.00 84.94 98 LEU A CA 1
ATOM 784 C C . LEU A 1 98 ? -11.870 -0.081 15.936 1.00 84.94 98 LEU A C 1
ATOM 786 O O . LEU A 1 98 ? -12.982 -0.624 15.910 1.00 84.94 98 LEU A O 1
ATOM 790 N N . GLU A 1 99 ? -11.724 1.232 16.083 1.00 79.62 99 GLU A N 1
ATOM 791 C CA . GLU A 1 99 ? -12.878 2.115 16.038 1.00 79.62 99 GLU A CA 1
ATOM 792 C C . GLU A 1 99 ? -13.584 1.974 14.687 1.00 79.62 99 GLU A C 1
ATOM 794 O O . GLU A 1 99 ? -12.956 1.837 13.633 1.00 79.62 99 GLU A O 1
ATOM 799 N N . LYS A 1 100 ? -14.921 1.993 14.706 1.00 70.06 100 LYS A N 1
ATOM 800 C CA . LYS A 1 100 ? -15.684 1.997 13.459 1.00 70.06 100 LYS A CA 1
ATOM 801 C C . LYS A 1 100 ? -15.331 3.261 12.692 1.00 70.06 100 LYS A C 1
ATOM 803 O O . LYS A 1 100 ? -15.656 4.359 13.138 1.00 70.06 100 LYS A O 1
ATOM 808 N N . ASP A 1 101 ? -14.744 3.061 11.517 1.00 59.97 101 ASP A N 1
ATOM 809 C CA . ASP A 1 101 ? -14.438 4.121 10.566 1.00 59.97 101 ASP A CA 1
ATOM 810 C C . ASP A 1 101 ? -15.756 4.691 10.005 1.00 59.97 101 ASP A C 1
ATOM 812 O O . ASP A 1 101 ? -16.321 4.239 8.989 1.00 59.97 101 ASP A O 1
ATOM 816 N N . ASP A 1 102 ? -16.334 5.625 10.761 1.00 57.94 102 ASP A N 1
ATOM 817 C CA . ASP A 1 102 ? -17.488 6.401 10.350 1.00 57.94 102 ASP A CA 1
ATOM 818 C C . ASP A 1 102 ? -16.997 7.544 9.471 1.00 57.94 102 ASP A C 1
ATOM 820 O O . ASP A 1 102 ? -16.727 8.651 9.934 1.00 57.94 102 ASP A O 1
ATOM 824 N N . LYS A 1 103 ? -16.925 7.268 8.166 1.00 58.03 103 LYS A N 1
ATOM 825 C CA . LYS A 1 103 ? -16.585 8.250 7.124 1.00 58.03 103 LYS A CA 1
ATOM 826 C C . LYS A 1 103 ? -17.465 9.511 7.150 1.00 58.03 103 LYS A C 1
ATOM 828 O O . LYS A 1 103 ? -17.174 10.468 6.445 1.00 58.03 103 LYS A O 1
ATOM 833 N N . ARG A 1 104 ? -18.553 9.530 7.933 1.00 55.75 104 ARG A N 1
ATOM 834 C CA . ARG A 1 104 ? -19.386 10.719 8.154 1.00 55.75 104 ARG A CA 1
ATOM 835 C C . ARG A 1 104 ? -18.774 11.692 9.164 1.00 55.75 104 ARG A C 1
ATOM 837 O O . ARG A 1 104 ? -19.104 12.869 9.100 1.00 55.75 104 ARG A O 1
ATOM 844 N N . LYS A 1 105 ? -17.912 11.227 10.079 1.00 48.38 105 LYS A N 1
ATOM 845 C CA . LYS A 1 105 ? -17.307 12.056 11.136 1.00 48.38 105 LYS A CA 1
ATOM 846 C C . LYS A 1 105 ? -16.204 12.990 10.634 1.00 48.38 105 LYS A C 1
ATOM 848 O O . LYS A 1 105 ? -16.044 14.053 11.212 1.00 48.38 105 LYS A O 1
ATOM 853 N N . PHE A 1 106 ? -15.498 12.630 9.561 1.00 44.88 106 PHE A N 1
ATOM 854 C CA . PHE A 1 106 ? -14.349 13.400 9.051 1.00 44.88 106 PHE A CA 1
ATOM 855 C C . PHE A 1 106 ? -14.606 14.110 7.710 1.00 44.88 106 PHE A C 1
ATOM 857 O O . PHE A 1 106 ? -13.694 14.674 7.108 1.00 44.88 106 PHE A O 1
ATOM 864 N N . GLY A 1 107 ? -15.842 14.069 7.191 1.00 47.25 107 GLY A N 1
ATOM 865 C CA . GLY A 1 107 ? -16.081 14.388 5.781 1.00 47.25 107 GLY A CA 1
ATOM 866 C C . GLY A 1 107 ? -15.213 13.507 4.867 1.00 47.25 107 GLY A C 1
ATOM 867 O O . GLY A 1 107 ? -14.487 12.624 5.314 1.00 47.25 107 GLY A O 1
ATOM 868 N N . ASN A 1 108 ? -15.236 13.723 3.558 1.00 47.50 108 ASN A N 1
ATOM 869 C CA . ASN A 1 108 ? -14.341 12.999 2.641 1.00 47.50 108 ASN A CA 1
ATOM 870 C C . ASN A 1 108 ? -12.859 13.438 2.748 1.00 47.50 108 ASN A C 1
ATOM 872 O O . ASN A 1 108 ? -12.058 13.101 1.880 1.00 47.50 108 ASN A O 1
ATOM 876 N N . ASN A 1 109 ? -12.478 14.178 3.793 1.00 53.09 109 ASN A N 1
ATOM 877 C CA . ASN A 1 109 ? -11.237 14.938 3.845 1.00 53.09 109 ASN A CA 1
ATOM 878 C C . ASN A 1 109 ? -10.266 14.343 4.863 1.00 53.09 109 ASN A C 1
ATOM 880 O O . ASN A 1 109 ? -10.146 14.799 5.995 1.00 53.09 109 ASN A O 1
ATOM 884 N N . SER A 1 110 ? -9.522 13.325 4.438 1.00 66.75 110 SER A N 1
ATOM 885 C CA . SER A 1 110 ? -8.323 12.910 5.164 1.00 66.75 110 SER A CA 1
ATOM 886 C C . SER A 1 110 ? -7.293 14.045 5.101 1.00 66.75 110 SER A C 1
ATOM 888 O O . SER A 1 110 ? -6.732 14.305 4.036 1.00 66.75 110 SER A O 1
ATOM 890 N N . ILE A 1 111 ? -7.031 14.717 6.226 1.00 74.50 111 ILE A N 1
ATOM 891 C CA . ILE A 1 111 ? -5.968 15.737 6.340 1.00 74.50 111 ILE A CA 1
ATOM 892 C C . ILE A 1 111 ? -4.626 15.141 5.903 1.00 74.50 111 ILE A C 1
ATOM 894 O O . ILE A 1 111 ? -3.868 15.779 5.185 1.00 74.50 111 ILE A O 1
ATOM 898 N N . TYR A 1 112 ? -4.369 13.875 6.256 1.00 77.50 112 TYR A N 1
ATOM 899 C CA . TYR A 1 112 ? -3.160 13.152 5.858 1.00 77.50 112 TYR A CA 1
ATOM 900 C C . TYR A 1 112 ? -2.983 13.069 4.340 1.00 77.50 112 TYR A C 1
ATOM 902 O O . TYR A 1 112 ? -1.869 13.254 3.857 1.00 77.50 112 TYR A O 1
ATOM 910 N N . ALA A 1 113 ? -4.063 12.820 3.589 1.00 81.50 113 ALA A N 1
ATOM 911 C CA . ALA A 1 113 ? -3.995 12.815 2.131 1.00 81.50 113 ALA A CA 1
ATOM 912 C C . ALA A 1 113 ? -3.576 14.196 1.603 1.00 81.50 113 ALA A C 1
ATOM 914 O O . ALA A 1 113 ? -2.652 14.275 0.804 1.00 81.50 113 ALA A O 1
ATOM 915 N N . HIS A 1 114 ? -4.154 15.279 2.130 1.00 84.50 114 HIS A N 1
ATOM 916 C CA . HIS A 1 114 ? -3.821 16.644 1.709 1.00 84.50 114 HIS A CA 1
ATOM 917 C C . HIS A 1 114 ? -2.401 17.071 2.115 1.00 84.50 114 HIS A C 1
ATOM 919 O O . HIS A 1 114 ? -1.718 17.721 1.327 1.00 84.50 114 HIS A O 1
ATOM 925 N N . CYS A 1 115 ? -1.915 16.663 3.293 1.00 89.38 115 CYS A N 1
ATOM 926 C CA . CYS A 1 115 ? -0.512 16.851 3.678 1.00 89.38 115 CYS A CA 1
ATOM 927 C C . CYS A 1 115 ? 0.431 16.204 2.658 1.00 89.38 115 CYS A C 1
ATOM 929 O O . CYS A 1 115 ? 1.390 16.828 2.209 1.00 89.38 115 CYS A O 1
ATOM 931 N N . ILE A 1 116 ? 0.140 14.960 2.270 1.00 90.81 116 ILE A N 1
ATOM 932 C CA . ILE A 1 116 ? 0.939 14.222 1.289 1.00 90.81 116 ILE A CA 1
ATOM 933 C C . ILE A 1 116 ? 0.876 14.882 -0.083 1.00 90.81 116 ILE A C 1
ATOM 935 O O . ILE A 1 116 ? 1.903 14.972 -0.745 1.00 90.81 116 ILE A O 1
ATOM 939 N N . GLU A 1 117 ? -0.293 15.369 -0.502 1.00 92.38 117 GLU A N 1
ATOM 940 C CA . GLU A 1 117 ? -0.439 16.097 -1.763 1.00 92.38 117 GLU A CA 1
ATOM 941 C C . GLU A 1 117 ? 0.469 17.327 -1.810 1.00 92.38 117 GLU A C 1
ATOM 943 O O . GLU A 1 117 ? 1.202 17.487 -2.781 1.00 92.38 117 GLU A O 1
ATOM 948 N N . VAL A 1 118 ? 0.493 18.152 -0.757 1.00 94.38 118 VAL A N 1
ATOM 949 C CA . VAL A 1 118 ? 1.366 19.337 -0.697 1.00 94.38 118 VAL A CA 1
ATOM 950 C C . VAL A 1 118 ? 2.843 18.950 -0.770 1.00 94.38 118 VAL A C 1
ATOM 952 O O . VAL A 1 118 ? 3.571 19.502 -1.594 1.00 94.38 118 VAL A O 1
ATOM 955 N N . ILE A 1 119 ? 3.290 17.981 0.039 1.00 95.00 119 ILE A N 1
ATOM 956 C CA . ILE A 1 119 ? 4.697 17.539 0.038 1.00 95.00 119 ILE A CA 1
ATOM 957 C C . ILE A 1 119 ? 5.082 16.989 -1.341 1.00 95.00 119 ILE A C 1
ATOM 959 O O . ILE A 1 119 ? 6.150 17.309 -1.863 1.00 95.00 119 ILE A O 1
ATOM 963 N N . LEU A 1 120 ? 4.202 16.196 -1.957 1.00 94.94 120 LEU A N 1
ATOM 964 C CA . LEU A 1 120 ? 4.432 15.620 -3.275 1.00 94.94 120 LEU A CA 1
ATOM 965 C C . LEU A 1 120 ? 4.511 16.703 -4.358 1.00 94.94 120 LEU A C 1
ATOM 967 O O . LEU A 1 120 ? 5.470 16.711 -5.123 1.00 94.94 120 LEU A O 1
ATOM 971 N N . LEU A 1 121 ? 3.566 17.646 -4.406 1.00 95.19 121 LEU A N 1
ATOM 972 C CA . LEU A 1 121 ? 3.600 18.766 -5.355 1.00 95.19 121 LEU A CA 1
ATOM 973 C C . LEU A 1 121 ? 4.854 19.634 -5.155 1.00 95.19 121 LEU A C 1
ATOM 975 O O . LEU A 1 121 ? 5.493 20.047 -6.124 1.00 95.19 121 LEU A O 1
ATOM 979 N N . GLN A 1 122 ? 5.267 19.864 -3.907 1.00 94.81 122 GLN A N 1
ATOM 980 C CA . GLN A 1 122 ? 6.486 20.608 -3.606 1.00 94.81 122 GLN A CA 1
ATOM 981 C C . GLN A 1 122 ? 7.746 19.865 -4.071 1.00 94.81 122 GLN A C 1
ATOM 983 O O . GLN A 1 122 ? 8.677 20.498 -4.566 1.00 94.81 122 GLN A O 1
ATOM 988 N N . TYR A 1 123 ? 7.787 18.540 -3.936 1.00 95.25 123 TYR A N 1
ATOM 989 C CA . TYR A 1 123 ? 8.878 17.724 -4.460 1.00 95.25 123 TYR A CA 1
ATOM 990 C C . TYR A 1 123 ? 8.919 17.760 -5.995 1.00 95.25 123 TYR A C 1
ATOM 992 O O . TYR A 1 123 ? 9.964 18.083 -6.563 1.00 95.25 123 TYR A O 1
ATOM 1000 N N . LEU A 1 124 ? 7.782 17.497 -6.652 1.00 95.12 124 LEU A N 1
ATOM 1001 C CA . LEU A 1 124 ? 7.660 17.443 -8.114 1.00 95.12 124 LEU A CA 1
ATOM 1002 C C . LEU A 1 124 ? 7.932 18.801 -8.780 1.00 95.12 124 LEU A C 1
ATOM 1004 O O . LEU A 1 124 ? 8.557 18.840 -9.832 1.00 95.12 124 LEU A O 1
ATOM 1008 N N . SER A 1 125 ? 7.544 19.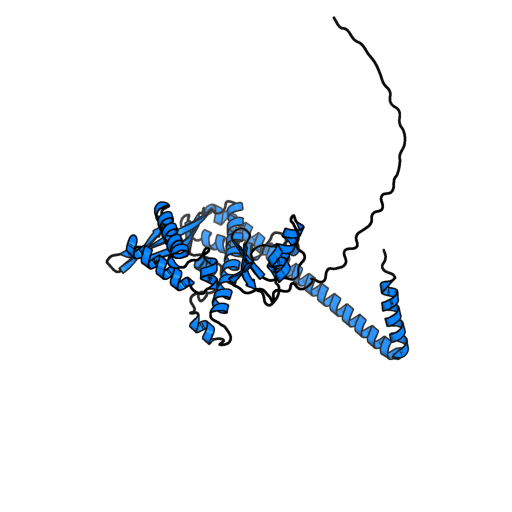921 -8.156 1.00 94.38 125 SER A N 1
ATOM 1009 C CA . SER A 1 125 ? 7.788 21.273 -8.700 1.00 94.38 125 SER A CA 1
ATOM 1010 C C . SER A 1 125 ? 9.270 21.652 -8.801 1.00 94.38 125 SER A C 1
ATOM 1012 O O . SER A 1 125 ? 9.615 22.581 -9.537 1.00 94.38 125 SER A O 1
ATOM 1014 N N . LYS A 1 126 ? 10.132 20.953 -8.051 1.00 92.88 126 LYS A N 1
ATOM 1015 C CA . LYS A 1 126 ? 11.588 21.151 -8.008 1.00 92.88 126 LYS A CA 1
ATOM 1016 C C . LYS A 1 126 ? 12.360 20.147 -8.862 1.00 92.88 126 LYS A C 1
ATOM 1018 O O . LYS A 1 126 ? 13.574 20.275 -8.962 1.00 92.88 126 LYS A O 1
ATOM 1023 N N . GLN A 1 127 ? 11.690 19.127 -9.391 1.00 91.62 127 GLN A N 1
ATOM 1024 C CA . GLN A 1 127 ? 12.327 18.137 -10.248 1.00 91.62 127 GLN A CA 1
ATOM 1025 C C . GLN A 1 127 ? 12.408 18.661 -11.682 1.00 91.62 127 GLN A C 1
ATOM 1027 O O . GLN A 1 127 ? 11.480 19.312 -12.165 1.00 91.62 127 GLN A O 1
ATOM 1032 N N . ASP A 1 128 ? 13.492 18.312 -12.366 1.00 87.06 128 ASP A N 1
ATOM 1033 C CA . ASP A 1 128 ? 13.619 18.524 -13.802 1.00 87.06 128 ASP A CA 1
ATOM 1034 C C . ASP A 1 128 ? 12.910 17.403 -14.577 1.00 87.06 128 ASP A C 1
ATOM 1036 O O . ASP A 1 128 ? 12.868 16.247 -14.152 1.00 87.06 128 ASP A O 1
ATOM 1040 N N . GLY A 1 129 ? 12.363 17.739 -15.746 1.00 92.06 129 GLY A N 1
ATOM 1041 C CA . GLY A 1 129 ? 11.647 16.791 -16.600 1.00 92.06 129 GLY A CA 1
ATOM 1042 C C . GLY A 1 129 ? 10.183 16.580 -16.202 1.00 92.06 129 GLY A C 1
ATOM 1043 O O . GLY A 1 129 ? 9.574 17.403 -15.527 1.00 92.06 129 GLY A O 1
ATOM 1044 N N . PHE A 1 130 ? 9.600 15.485 -16.689 1.00 93.12 130 PHE A N 1
ATOM 1045 C CA . PHE A 1 130 ? 8.155 15.218 -16.621 1.00 93.12 130 PHE A CA 1
ATOM 1046 C C . PHE A 1 130 ? 7.818 13.883 -15.941 1.00 93.12 130 PHE A C 1
ATOM 1048 O O . PHE A 1 130 ? 6.664 13.450 -15.944 1.00 93.12 130 PHE A O 1
ATOM 1055 N N . THR A 1 131 ? 8.822 13.199 -15.379 1.00 95.31 131 THR A N 1
ATOM 1056 C CA . THR A 1 131 ? 8.647 11.905 -14.713 1.00 95.31 131 THR A CA 1
ATOM 1057 C C . THR A 1 131 ? 9.457 11.799 -13.434 1.00 95.31 131 THR A C 1
ATOM 1059 O O . THR A 1 131 ? 10.614 12.201 -13.402 1.00 95.31 131 THR A O 1
ATOM 1062 N N . SER A 1 132 ? 8.886 11.158 -12.416 1.00 95.12 132 SER A N 1
ATOM 1063 C CA . SER A 1 132 ? 9.593 10.761 -11.198 1.00 95.12 132 SER A CA 1
ATOM 1064 C C . SER A 1 132 ? 9.273 9.307 -10.856 1.00 95.12 132 SER A C 1
ATOM 1066 O O . SER A 1 132 ? 8.107 8.909 -10.840 1.00 95.12 132 SER A O 1
ATOM 1068 N N . THR A 1 133 ? 10.307 8.505 -10.604 1.00 95.25 133 THR A N 1
ATOM 1069 C CA . THR A 1 133 ? 10.204 7.063 -10.343 1.00 95.25 133 THR A CA 1
ATOM 1070 C C . THR A 1 133 ? 10.867 6.719 -9.020 1.00 95.25 133 THR A C 1
ATOM 1072 O O . THR A 1 133 ? 12.067 6.924 -8.854 1.00 95.25 133 THR A O 1
ATOM 1075 N N . LEU A 1 134 ? 10.099 6.167 -8.081 1.00 94.62 134 LEU A N 1
ATOM 1076 C CA . LEU A 1 134 ? 10.616 5.687 -6.798 1.00 94.62 134 LEU A CA 1
ATOM 1077 C C . LEU A 1 134 ? 9.895 4.405 -6.372 1.00 94.62 134 LEU A C 1
ATOM 1079 O O . LEU A 1 134 ? 8.738 4.157 -6.726 1.00 94.62 134 LEU A O 1
ATOM 1083 N N . THR A 1 135 ? 10.560 3.592 -5.552 1.00 94.19 135 THR A N 1
ATOM 1084 C CA . THR A 1 135 ? 9.906 2.475 -4.857 1.00 94.19 135 THR A CA 1
ATOM 1085 C C . THR A 1 135 ? 8.902 3.003 -3.825 1.00 94.19 135 THR A C 1
ATOM 1087 O O . THR A 1 135 ? 9.030 4.126 -3.336 1.00 94.19 135 THR A O 1
ATOM 1090 N N . LYS A 1 136 ? 7.901 2.198 -3.434 1.00 91.56 136 LYS A N 1
ATOM 1091 C CA . LYS A 1 136 ? 6.908 2.610 -2.415 1.00 91.56 136 LYS A CA 1
ATOM 1092 C C . LYS A 1 136 ? 7.564 3.048 -1.102 1.00 91.56 136 LYS A C 1
ATOM 1094 O O . LYS A 1 136 ? 7.153 4.036 -0.507 1.00 91.56 136 LYS A O 1
ATOM 1099 N N . LYS A 1 137 ? 8.603 2.326 -0.676 1.00 91.12 137 LYS A N 1
ATOM 1100 C CA . LYS A 1 137 ? 9.373 2.648 0.528 1.00 91.12 137 LYS A CA 1
ATOM 1101 C C . LYS A 1 137 ? 10.046 4.014 0.409 1.00 91.12 137 LYS A C 1
ATOM 1103 O O . LYS A 1 137 ? 9.931 4.819 1.326 1.00 91.12 137 LYS A O 1
ATOM 1108 N N . ASN A 1 138 ? 10.682 4.285 -0.729 1.00 93.12 138 ASN A N 1
ATOM 1109 C CA . ASN A 1 138 ? 11.326 5.572 -0.973 1.00 93.12 138 ASN A CA 1
ATOM 1110 C C . ASN A 1 138 ? 10.290 6.705 -1.041 1.00 93.12 138 ASN A C 1
ATOM 1112 O O . ASN A 1 138 ? 10.555 7.788 -0.533 1.00 93.12 138 ASN A O 1
ATOM 1116 N N . TRP A 1 139 ? 9.086 6.450 -1.572 1.00 93.81 139 TRP A N 1
ATOM 1117 C CA . TRP A 1 139 ? 7.973 7.400 -1.485 1.00 93.81 139 TRP A CA 1
ATOM 1118 C C . TRP A 1 139 ? 7.561 7.685 -0.036 1.00 93.81 139 TRP A C 1
ATOM 1120 O O . TRP A 1 139 ? 7.374 8.843 0.321 1.00 93.81 139 TRP A O 1
ATOM 1130 N N . TRP A 1 140 ? 7.433 6.670 0.821 1.00 92.94 140 TRP A N 1
ATOM 1131 C CA . TRP A 1 140 ? 7.075 6.884 2.231 1.00 92.94 140 TRP A CA 1
ATOM 1132 C C . TRP A 1 140 ? 8.148 7.644 3.014 1.00 92.94 140 TRP A C 1
ATOM 1134 O O . TRP A 1 140 ? 7.806 8.477 3.854 1.00 92.94 140 TRP A O 1
ATOM 1144 N N . GLU A 1 141 ? 9.423 7.377 2.725 1.00 92.75 141 GLU A N 1
ATOM 1145 C CA . GLU A 1 141 ? 10.560 8.101 3.297 1.00 92.75 141 GLU A CA 1
ATOM 1146 C C . GLU A 1 141 ? 10.578 9.564 2.829 1.00 92.75 141 GLU A C 1
ATOM 1148 O O . GLU A 1 141 ? 10.648 10.468 3.659 1.00 92.75 141 GLU A O 1
ATOM 1153 N N . LEU A 1 142 ? 10.399 9.811 1.526 1.00 92.69 142 LEU A N 1
ATOM 1154 C CA . LEU A 1 142 ? 10.317 11.155 0.940 1.00 92.69 142 LEU A CA 1
ATOM 1155 C C . LEU A 1 142 ? 9.171 11.981 1.528 1.00 92.69 142 LEU A C 1
ATOM 1157 O O . LEU A 1 142 ? 9.333 13.164 1.812 1.00 92.69 142 LEU A O 1
ATOM 1161 N N . LEU A 1 143 ? 8.014 11.353 1.729 1.00 91.50 143 LEU A N 1
ATOM 1162 C CA . LEU A 1 143 ? 6.832 11.997 2.300 1.00 91.50 143 LEU A CA 1
ATOM 1163 C C . LEU A 1 143 ? 6.931 12.200 3.822 1.00 91.50 143 LEU A C 1
ATOM 1165 O O . LEU A 1 143 ? 5.992 12.717 4.426 1.00 91.50 143 LEU A O 1
ATOM 1169 N N . GLY A 1 144 ? 8.026 11.767 4.456 1.00 88.88 144 GLY A N 1
ATOM 1170 C CA . GLY A 1 144 ? 8.227 11.871 5.901 1.00 88.88 144 GLY A CA 1
ATOM 1171 C C . GLY A 1 144 ? 7.303 10.972 6.726 1.00 88.88 144 GLY A C 1
ATOM 1172 O O . GLY A 1 144 ? 7.170 11.171 7.932 1.00 88.88 144 GLY A O 1
ATOM 1173 N N . ILE A 1 145 ? 6.653 9.983 6.101 1.00 88.44 145 ILE A N 1
ATOM 1174 C CA . ILE A 1 145 ? 5.744 9.059 6.793 1.00 88.44 145 ILE A CA 1
ATOM 1175 C C . ILE A 1 145 ? 6.547 8.000 7.558 1.00 88.44 145 ILE A C 1
ATOM 1177 O O . ILE A 1 145 ? 6.144 7.545 8.628 1.00 88.44 145 ILE A O 1
ATOM 1181 N N . THR A 1 146 ? 7.700 7.613 7.012 1.00 90.44 146 THR A N 1
ATOM 1182 C CA . THR A 1 146 ? 8.629 6.662 7.625 1.00 90.44 146 THR A CA 1
ATOM 1183 C C . THR A 1 146 ? 10.030 7.250 7.702 1.00 90.44 146 THR A C 1
ATOM 1185 O O . THR A 1 146 ? 10.426 8.033 6.846 1.00 90.44 146 THR A O 1
ATOM 1188 N N . ASN A 1 147 ? 10.811 6.838 8.700 1.00 88.88 147 ASN A N 1
ATOM 1189 C CA . ASN A 1 147 ? 12.225 7.205 8.779 1.00 88.88 147 ASN A CA 1
ATOM 1190 C C . ASN A 1 147 ? 13.104 6.292 7.901 1.00 88.88 147 ASN A C 1
ATOM 1192 O O . ASN A 1 147 ? 12.674 5.223 7.462 1.00 88.88 147 ASN A O 1
ATOM 1196 N N . HIS A 1 148 ? 14.369 6.680 7.725 1.00 87.81 148 HIS A N 1
ATOM 1197 C CA . HIS A 1 148 ? 15.343 5.940 6.918 1.00 87.81 148 HIS A CA 1
ATOM 1198 C C . HIS A 1 148 ? 15.618 4.506 7.400 1.00 87.81 148 HIS A C 1
ATOM 1200 O O . HIS A 1 148 ? 16.114 3.699 6.614 1.00 87.81 148 HIS A O 1
ATOM 1206 N N . ASN A 1 149 ? 15.312 4.173 8.661 1.00 86.88 149 ASN A N 1
ATOM 1207 C CA . ASN A 1 149 ? 15.508 2.839 9.241 1.00 86.88 149 ASN A CA 1
ATOM 1208 C C . ASN A 1 149 ? 14.344 1.882 8.944 1.00 86.88 149 ASN A C 1
ATOM 1210 O O . ASN A 1 149 ? 14.489 0.666 9.102 1.00 86.88 149 ASN A O 1
ATOM 1214 N N . TYR A 1 150 ? 13.195 2.397 8.497 1.00 89.00 150 TYR A N 1
ATOM 1215 C CA . TYR A 1 150 ? 11.998 1.600 8.260 1.00 89.00 150 TYR A CA 1
ATOM 1216 C C . TYR A 1 150 ? 12.259 0.483 7.239 1.00 89.00 150 TYR A C 1
ATOM 1218 O O . TYR A 1 150 ? 12.610 0.727 6.085 1.00 89.00 150 TYR A O 1
ATOM 1226 N N . GLY A 1 151 ? 12.137 -0.773 7.675 1.00 84.00 151 GLY A N 1
ATOM 1227 C CA . GLY A 1 151 ? 12.419 -1.948 6.849 1.00 84.00 151 GLY A CA 1
ATOM 1228 C C . GLY A 1 151 ? 13.882 -2.076 6.400 1.00 84.00 151 GLY A C 1
ATOM 1229 O O . GLY A 1 151 ? 14.130 -2.742 5.400 1.00 84.00 151 GLY A O 1
ATOM 1230 N N . LYS A 1 152 ? 14.834 -1.379 7.041 1.00 85.75 152 LYS A N 1
ATOM 1231 C CA . LYS A 1 152 ? 16.287 -1.630 6.908 1.00 85.75 152 LYS A CA 1
ATOM 1232 C C . LYS A 1 152 ? 16.838 -2.359 8.135 1.00 85.75 152 LYS A C 1
ATOM 1234 O O . LYS A 1 152 ? 17.755 -3.162 8.006 1.00 85.75 152 LYS A O 1
ATOM 1239 N N . THR A 1 153 ? 16.274 -2.103 9.315 1.00 85.12 153 THR A N 1
ATOM 1240 C CA . THR A 1 153 ? 16.642 -2.814 10.544 1.00 85.12 153 THR A CA 1
ATOM 1241 C C . THR A 1 153 ? 16.293 -4.295 10.432 1.00 85.12 153 THR A C 1
ATOM 1243 O O . THR A 1 153 ? 15.182 -4.647 10.030 1.00 85.12 153 THR A O 1
ATOM 1246 N N . SER A 1 154 ? 17.240 -5.167 10.788 1.00 85.00 154 SER A N 1
ATOM 1247 C CA . SER A 1 154 ? 17.021 -6.608 10.710 1.00 85.00 154 SER A CA 1
ATOM 1248 C C . SER A 1 154 ? 15.994 -7.069 11.748 1.00 85.00 154 SER A C 1
ATOM 1250 O O . SER A 1 154 ? 15.920 -6.534 12.855 1.00 85.00 154 SER A O 1
ATOM 1252 N N . GLU A 1 155 ? 15.231 -8.113 11.416 1.00 84.12 155 GLU A N 1
ATOM 1253 C CA . GLU A 1 155 ? 14.271 -8.727 12.345 1.00 84.12 155 GLU A CA 1
ATOM 1254 C C . GLU A 1 155 ? 14.960 -9.151 13.654 1.00 84.12 155 GLU A C 1
ATOM 1256 O O . GLU A 1 155 ? 14.439 -8.926 14.742 1.00 84.12 155 GLU A O 1
ATOM 1261 N N . LYS A 1 156 ? 16.187 -9.680 13.550 1.00 85.62 156 LYS A N 1
ATOM 1262 C CA . LYS A 1 156 ? 17.001 -10.083 14.702 1.00 85.62 156 LYS A CA 1
ATOM 1263 C C . LYS A 1 156 ? 17.320 -8.909 15.620 1.00 85.62 156 LYS A C 1
ATOM 1265 O O . LYS A 1 156 ? 17.336 -9.089 16.831 1.00 85.62 156 LYS A O 1
ATOM 1270 N N . ASP A 1 157 ? 17.596 -7.733 15.068 1.00 87.19 157 ASP A N 1
ATOM 1271 C CA . ASP A 1 157 ? 17.924 -6.558 15.876 1.00 87.19 157 ASP A CA 1
ATOM 1272 C C . ASP A 1 157 ? 16.683 -5.953 16.528 1.00 87.19 157 ASP A C 1
ATOM 1274 O O . ASP A 1 157 ? 16.765 -5.508 17.667 1.00 87.19 157 ASP A O 1
ATOM 1278 N N . LEU A 1 158 ? 15.522 -6.022 15.869 1.00 86.31 158 LEU A N 1
ATOM 1279 C CA . LEU A 1 158 ? 14.248 -5.613 16.467 1.00 86.31 158 LEU A CA 1
ATOM 1280 C C . LEU A 1 158 ? 13.857 -6.516 17.644 1.00 86.31 158 LEU A C 1
ATOM 1282 O O . LEU A 1 158 ? 13.479 -6.011 18.695 1.00 86.31 158 LEU A O 1
ATOM 1286 N N . ILE A 1 159 ? 14.018 -7.835 17.506 1.00 86.62 159 ILE A N 1
ATOM 1287 C CA . ILE A 1 159 ? 13.725 -8.801 18.582 1.00 86.62 159 ILE A CA 1
ATOM 1288 C C . ILE A 1 159 ? 14.675 -8.620 19.780 1.00 86.62 159 ILE A C 1
ATOM 1290 O O . ILE A 1 159 ? 14.296 -8.860 20.921 1.00 86.62 159 ILE A O 1
ATOM 1294 N N . LYS A 1 160 ? 15.914 -8.155 19.566 1.00 89.06 160 LYS A N 1
ATOM 1295 C CA . LYS A 1 160 ? 16.830 -7.843 20.681 1.00 89.06 160 LYS A CA 1
ATOM 1296 C C . LYS A 1 160 ? 16.344 -6.676 21.545 1.00 89.06 160 LYS A C 1
ATOM 1298 O O . LYS A 1 160 ? 16.746 -6.609 22.704 1.00 89.06 160 LYS A O 1
ATOM 1303 N N . LEU A 1 161 ? 15.534 -5.764 20.998 1.00 87.50 161 LEU A N 1
ATOM 1304 C CA . LEU A 1 161 ? 14.985 -4.630 21.752 1.00 8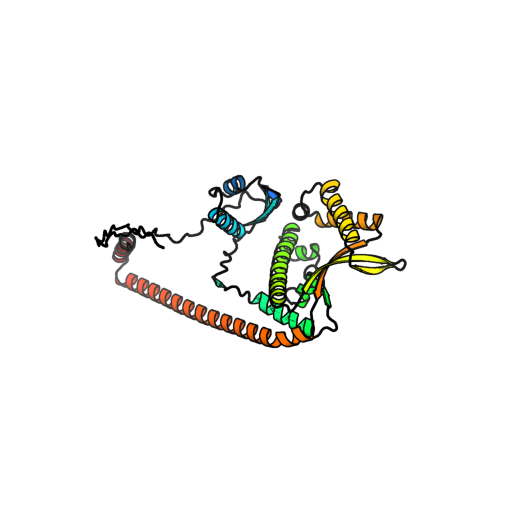7.50 161 LEU A CA 1
ATOM 1305 C C . LEU A 1 161 ? 13.912 -5.079 22.747 1.00 87.50 161 LEU A C 1
ATOM 1307 O O . LEU A 1 161 ? 13.802 -4.498 23.823 1.00 87.50 161 LEU A O 1
ATOM 1311 N N . ASP A 1 162 ? 13.151 -6.115 22.396 1.00 85.56 162 ASP A N 1
ATOM 1312 C CA . ASP A 1 162 ? 12.142 -6.724 23.254 1.00 85.56 162 ASP A CA 1
ATOM 1313 C C . ASP A 1 162 ? 12.022 -8.222 22.943 1.00 85.56 162 ASP A C 1
ATOM 1315 O O . ASP A 1 162 ? 11.450 -8.629 21.932 1.00 85.56 162 ASP A O 1
ATOM 1319 N N . GLN A 1 163 ? 12.551 -9.049 23.847 1.00 81.31 163 GLN A N 1
ATOM 1320 C CA . GLN A 1 163 ? 12.580 -10.506 23.692 1.00 81.31 163 GLN A CA 1
ATOM 1321 C C . GLN A 1 163 ? 11.191 -11.154 23.756 1.00 81.31 163 GLN A C 1
ATOM 1323 O O . GLN A 1 163 ? 11.064 -12.339 23.443 1.00 81.31 163 GLN A O 1
ATOM 1328 N N . THR A 1 164 ? 10.155 -10.415 24.168 1.00 85.81 164 THR A N 1
ATOM 1329 C CA . THR A 1 164 ? 8.772 -10.906 24.129 1.00 85.81 164 THR A CA 1
ATOM 1330 C C . THR A 1 164 ? 8.192 -10.880 22.718 1.00 85.81 164 THR A C 1
ATOM 1332 O O . THR A 1 164 ? 7.254 -11.624 22.438 1.00 85.81 164 THR A O 1
ATOM 1335 N N . VAL A 1 165 ? 8.782 -10.084 21.818 1.00 85.19 165 VAL A N 1
ATOM 1336 C CA . VAL A 1 165 ? 8.339 -9.944 20.435 1.00 85.19 165 VAL A CA 1
ATOM 1337 C C . VAL A 1 165 ? 8.864 -11.099 19.590 1.00 85.19 165 VAL A C 1
ATOM 1339 O O . VAL A 1 165 ? 10.061 -11.372 19.497 1.00 85.19 165 VAL A O 1
ATOM 1342 N N . THR A 1 166 ? 7.945 -11.759 18.905 1.00 86.38 166 THR A N 1
ATOM 1343 C CA . THR A 1 166 ? 8.231 -12.855 17.986 1.00 86.38 166 THR A CA 1
ATOM 1344 C C . THR A 1 166 ? 8.499 -12.356 16.568 1.00 86.38 166 THR A C 1
ATOM 1346 O O . THR A 1 166 ? 7.967 -11.344 16.109 1.00 86.38 166 THR A O 1
ATOM 1349 N N . SER A 1 167 ? 9.240 -13.153 15.798 1.00 85.12 167 SER A N 1
ATOM 1350 C CA . SER A 1 167 ? 9.393 -12.996 14.347 1.00 85.12 167 SER A CA 1
ATOM 1351 C C . SER A 1 167 ? 8.070 -12.783 13.608 1.00 85.12 167 SER A C 1
ATOM 1353 O O . SER A 1 167 ? 7.973 -12.001 12.663 1.00 85.12 167 SER A O 1
ATOM 1355 N N . PHE A 1 168 ? 7.031 -13.504 14.033 1.00 82.56 168 PHE A N 1
ATOM 1356 C CA . PHE A 1 168 ? 5.704 -13.394 13.448 1.00 82.56 168 PHE A CA 1
ATOM 1357 C C . PHE A 1 168 ? 5.088 -12.014 13.704 1.00 82.56 168 PHE A C 1
ATOM 1359 O O . PHE A 1 168 ? 4.572 -11.406 12.769 1.00 82.56 168 PHE A O 1
ATOM 1366 N N . GLU A 1 169 ? 5.184 -11.495 14.928 1.00 83.81 169 GLU A N 1
ATOM 1367 C CA . GLU A 1 169 ? 4.658 -10.175 15.289 1.00 83.81 169 GLU A CA 1
ATOM 1368 C C . GLU A 1 169 ? 5.373 -9.046 14.549 1.00 83.81 169 GLU A C 1
ATOM 1370 O O . GLU A 1 169 ? 4.702 -8.151 14.037 1.00 83.81 169 GLU A O 1
ATOM 1375 N N . VAL A 1 170 ? 6.701 -9.121 14.393 1.00 86.88 170 VAL A N 1
ATOM 1376 C CA . VAL A 1 170 ? 7.462 -8.145 13.590 1.00 86.88 170 VAL A CA 1
ATOM 1377 C C . VAL A 1 170 ? 6.979 -8.142 12.139 1.00 86.88 170 VAL A C 1
ATOM 1379 O O . VAL A 1 170 ? 6.678 -7.085 11.577 1.00 86.88 170 VAL A O 1
ATOM 1382 N N . ARG A 1 171 ? 6.857 -9.322 11.518 1.00 83.69 171 ARG A N 1
ATOM 1383 C CA . ARG A 1 171 ? 6.372 -9.435 10.134 1.00 83.69 171 ARG A CA 1
ATOM 1384 C C . ARG A 1 171 ? 4.943 -8.919 9.993 1.00 83.69 171 ARG A C 1
ATOM 1386 O O . ARG A 1 171 ? 4.660 -8.161 9.065 1.00 83.69 171 ARG A O 1
ATOM 1393 N N . ASN A 1 172 ? 4.055 -9.296 10.911 1.00 82.88 172 ASN A N 1
ATOM 1394 C CA . ASN A 1 172 ? 2.658 -8.869 10.894 1.00 82.88 172 ASN A CA 1
ATOM 1395 C C . ASN A 1 172 ? 2.532 -7.348 11.092 1.00 82.88 172 ASN A C 1
ATOM 1397 O O . ASN A 1 172 ? 1.755 -6.692 10.399 1.00 82.88 172 ASN A O 1
ATOM 1401 N N . PHE A 1 173 ? 3.354 -6.754 11.963 1.00 86.12 173 PHE A N 1
ATOM 1402 C CA . PHE A 1 173 ? 3.444 -5.304 12.129 1.00 86.12 173 PHE A CA 1
ATOM 1403 C C . PHE A 1 173 ? 3.787 -4.604 10.809 1.00 86.12 173 PHE A C 1
ATOM 1405 O O . PHE A 1 173 ? 3.030 -3.739 10.363 1.00 86.12 173 PHE A O 1
ATOM 1412 N N . TYR A 1 174 ? 4.866 -5.018 10.132 1.00 87.25 174 TYR A N 1
ATOM 1413 C CA . TYR A 1 174 ? 5.239 -4.428 8.843 1.00 87.25 174 TYR A CA 1
ATOM 1414 C C . TYR A 1 174 ? 4.152 -4.608 7.785 1.00 87.25 174 TYR A C 1
ATOM 1416 O O . TYR A 1 174 ? 3.901 -3.685 7.016 1.00 87.25 174 TYR A O 1
ATOM 1424 N N . GLN A 1 175 ? 3.459 -5.746 7.759 1.00 83.44 175 GLN A N 1
ATOM 1425 C CA . GLN A 1 175 ? 2.354 -5.961 6.825 1.00 83.44 175 GLN A CA 1
ATOM 1426 C C . GLN A 1 175 ? 1.201 -4.978 7.061 1.00 83.44 175 GLN A C 1
ATOM 1428 O O . GLN A 1 175 ? 0.742 -4.332 6.114 1.00 83.44 175 GLN A O 1
ATOM 1433 N N . ARG A 1 176 ? 0.753 -4.836 8.316 1.00 83.25 176 ARG A N 1
ATOM 1434 C CA . ARG A 1 176 ? -0.308 -3.893 8.706 1.00 83.25 176 ARG A CA 1
ATOM 1435 C C . ARG A 1 176 ? 0.078 -2.463 8.345 1.00 83.25 176 ARG A C 1
ATOM 1437 O O . ARG A 1 176 ? -0.703 -1.749 7.712 1.00 83.25 176 ARG A O 1
ATOM 1444 N N . CYS A 1 177 ? 1.295 -2.061 8.710 1.00 87.62 177 CYS A N 1
ATOM 1445 C CA . CYS A 1 177 ? 1.813 -0.734 8.415 1.00 87.62 177 CYS A CA 1
ATOM 1446 C C . CYS A 1 177 ? 1.894 -0.499 6.907 1.00 87.62 177 CYS A C 1
ATOM 1448 O O . CYS A 1 177 ? 1.286 0.451 6.430 1.00 87.62 177 CYS A O 1
ATOM 1450 N N . ASN A 1 178 ? 2.535 -1.383 6.140 1.00 90.06 178 ASN A N 1
ATOM 1451 C CA . ASN A 1 178 ? 2.668 -1.244 4.688 1.00 90.06 178 ASN A CA 1
ATOM 1452 C C . ASN A 1 178 ? 1.305 -1.114 4.003 1.00 90.06 178 ASN A C 1
ATOM 1454 O O . ASN A 1 178 ? 1.128 -0.227 3.171 1.00 90.06 178 ASN A O 1
ATOM 1458 N N . LYS A 1 179 ? 0.314 -1.929 4.394 1.00 86.06 179 LYS A N 1
ATOM 1459 C CA . LYS A 1 179 ? -1.057 -1.831 3.868 1.00 86.06 179 LYS A CA 1
ATOM 1460 C C . LYS A 1 179 ? -1.663 -0.453 4.142 1.00 86.06 179 LYS A C 1
ATOM 1462 O O . LYS A 1 179 ? -2.269 0.139 3.250 1.00 86.06 179 LYS A O 1
ATOM 1467 N N . ARG A 1 180 ? -1.498 0.078 5.357 1.00 85.12 180 ARG A N 1
ATOM 1468 C CA . ARG A 1 180 ? -2.013 1.404 5.723 1.00 85.12 180 ARG A CA 1
ATOM 1469 C C . ARG A 1 180 ? -1.279 2.530 4.994 1.00 85.12 180 ARG A C 1
ATOM 1471 O O . ARG A 1 180 ? -1.932 3.415 4.451 1.00 85.12 180 ARG A O 1
ATOM 1478 N N . LEU A 1 181 ? 0.049 2.490 4.960 1.00 89.44 181 LEU A N 1
ATOM 1479 C CA . LEU A 1 181 ? 0.893 3.470 4.274 1.00 89.44 181 LEU A CA 1
ATOM 1480 C C . LEU A 1 181 ? 0.576 3.519 2.776 1.00 89.44 181 LEU A C 1
ATOM 1482 O O . LEU A 1 181 ? 0.445 4.594 2.194 1.00 89.44 181 LEU A O 1
ATOM 1486 N N . GLU A 1 182 ? 0.369 2.353 2.167 1.00 90.75 182 GLU A N 1
ATOM 1487 C CA . GLU A 1 182 ? -0.040 2.220 0.775 1.00 90.75 182 GLU A CA 1
ATOM 1488 C C . GLU A 1 182 ? -1.408 2.863 0.513 1.00 90.75 182 GLU A C 1
ATOM 1490 O O . GLU A 1 182 ? -1.550 3.653 -0.418 1.00 90.75 182 GLU A O 1
ATOM 1495 N N . GLN A 1 183 ? -2.404 2.593 1.361 1.00 87.38 183 GLN A N 1
ATOM 1496 C CA . GLN A 1 183 ? -3.729 3.209 1.239 1.00 87.38 183 GLN A CA 1
ATOM 1497 C C . GLN A 1 183 ? -3.673 4.735 1.309 1.00 87.38 183 GLN A C 1
ATOM 1499 O O . GLN A 1 183 ? -4.365 5.408 0.544 1.00 87.38 183 GLN A O 1
ATOM 1504 N N . ILE A 1 184 ? -2.872 5.281 2.226 1.00 86.00 184 ILE A N 1
ATOM 1505 C CA . ILE A 1 184 ? -2.731 6.728 2.387 1.00 86.00 184 ILE A CA 1
ATOM 1506 C C . ILE A 1 184 ? -2.059 7.324 1.139 1.00 86.00 184 ILE A C 1
ATOM 1508 O O . ILE A 1 184 ? -2.603 8.264 0.556 1.00 86.00 184 ILE A O 1
ATOM 1512 N N . LEU A 1 185 ? -0.941 6.742 0.685 1.00 91.50 185 LEU A N 1
ATOM 1513 C CA . LEU A 1 185 ? -0.224 7.183 -0.515 1.00 91.50 185 LEU A CA 1
ATOM 1514 C C . LEU A 1 185 ? -1.141 7.189 -1.746 1.00 91.50 185 LEU A C 1
ATOM 1516 O O . LEU A 1 185 ? -1.285 8.211 -2.413 1.00 91.50 185 LEU A O 1
ATOM 1520 N N . PHE A 1 186 ? -1.820 6.075 -2.029 1.00 92.38 186 PHE A N 1
ATOM 1521 C CA . PHE A 1 186 ? -2.696 5.990 -3.199 1.00 92.38 186 PHE A CA 1
ATOM 1522 C C . PHE A 1 186 ? -3.947 6.860 -3.083 1.00 92.38 186 PHE A C 1
ATOM 1524 O O . PHE A 1 186 ? -4.472 7.284 -4.109 1.00 92.38 186 PHE A O 1
ATOM 1531 N N . SER A 1 187 ? -4.426 7.167 -1.875 1.00 90.06 187 SER A N 1
ATOM 1532 C CA . SER A 1 187 ? -5.523 8.131 -1.710 1.00 90.06 187 SER A CA 1
ATOM 1533 C C . SER A 1 187 ? -5.103 9.522 -2.190 1.00 90.06 187 SER A C 1
ATOM 1535 O O . SER A 1 187 ? -5.807 10.112 -3.005 1.00 90.06 187 SER A O 1
ATOM 1537 N N . ALA A 1 188 ? -3.923 9.997 -1.778 1.00 91.38 188 ALA A N 1
ATOM 1538 C CA . ALA A 1 188 ? -3.373 11.275 -2.234 1.00 91.38 188 ALA A CA 1
ATOM 1539 C C . ALA A 1 188 ? -3.111 11.285 -3.751 1.00 91.38 188 ALA A C 1
ATOM 1541 O O . ALA A 1 188 ? -3.526 12.200 -4.461 1.00 91.38 188 ALA A O 1
ATOM 1542 N N . LEU A 1 189 ? -2.500 10.223 -4.286 1.00 94.25 189 LEU A N 1
ATOM 1543 C CA . LEU A 1 189 ? -2.254 10.107 -5.727 1.00 94.25 189 LEU A CA 1
ATOM 1544 C C . LEU A 1 189 ? -3.553 10.104 -6.546 1.00 94.25 189 LEU A C 1
ATOM 1546 O O . LEU A 1 189 ? -3.615 10.703 -7.619 1.00 94.25 189 LEU A O 1
ATOM 1550 N N . ASN A 1 190 ? -4.607 9.448 -6.053 1.00 94.19 190 ASN A N 1
ATOM 1551 C CA . ASN A 1 190 ? -5.914 9.442 -6.711 1.00 94.19 190 ASN A CA 1
ATOM 1552 C C . ASN A 1 190 ? -6.570 10.822 -6.713 1.00 94.19 190 ASN A C 1
ATOM 1554 O O . ASN A 1 190 ? -7.169 11.195 -7.723 1.00 94.19 190 ASN A O 1
ATOM 1558 N N . ASN A 1 191 ? -6.424 11.593 -5.637 1.00 91.12 191 ASN A N 1
ATOM 1559 C CA . ASN A 1 191 ? -6.910 12.968 -5.590 1.00 91.12 191 ASN A CA 1
ATOM 1560 C C . ASN A 1 191 ? -6.199 13.840 -6.635 1.00 91.12 191 ASN A C 1
ATOM 1562 O O . ASN A 1 191 ? -6.867 14.488 -7.441 1.00 91.12 191 ASN A O 1
ATOM 1566 N N . LEU A 1 192 ? -4.866 13.784 -6.711 1.00 94.19 192 LEU A N 1
ATOM 1567 C CA . LEU A 1 192 ? -4.086 14.514 -7.723 1.00 94.19 192 LEU A CA 1
ATOM 1568 C C . LEU A 1 192 ? -4.441 14.089 -9.153 1.00 94.19 192 LEU A C 1
ATOM 1570 O O . LEU A 1 192 ? -4.662 14.932 -10.023 1.00 94.19 192 LEU A O 1
ATOM 1574 N N . LYS A 1 193 ? -4.579 12.780 -9.388 1.00 95.81 193 LYS A N 1
ATOM 1575 C CA . LYS A 1 193 ? -5.003 12.224 -10.679 1.00 95.81 193 LYS A CA 1
ATOM 1576 C C . LYS A 1 193 ? -6.410 12.678 -11.067 1.00 95.81 193 LYS A C 1
ATOM 1578 O O . LYS A 1 193 ? -6.665 12.961 -12.238 1.00 95.81 193 LYS A O 1
ATOM 1583 N N . SER A 1 194 ? -7.331 12.768 -10.104 1.00 93.75 194 SER A N 1
ATOM 1584 C CA . SER A 1 194 ? -8.698 13.248 -10.348 1.00 93.75 194 SER A CA 1
ATOM 1585 C C . SER A 1 194 ? -8.725 14.716 -10.786 1.00 93.75 194 SER A C 1
ATOM 1587 O O . SER A 1 194 ? -9.521 15.071 -11.652 1.00 93.75 194 SER A O 1
ATOM 1589 N N . ARG A 1 195 ? -7.786 15.524 -10.272 1.00 93.12 195 ARG A N 1
ATOM 1590 C CA . ARG A 1 195 ? -7.545 16.922 -10.661 1.00 93.12 195 ARG A CA 1
ATOM 1591 C C . ARG A 1 195 ? -6.686 17.074 -11.923 1.00 93.12 195 ARG A C 1
ATOM 1593 O O . ARG A 1 195 ? -6.381 18.194 -12.300 1.00 93.12 195 ARG A O 1
ATOM 1600 N N . LYS A 1 196 ? -6.311 15.967 -12.578 1.00 95.25 196 LYS A N 1
ATOM 1601 C CA . LYS A 1 196 ? -5.472 15.938 -13.791 1.00 95.25 196 LYS A CA 1
ATOM 1602 C C . LYS A 1 196 ? -4.064 16.519 -13.620 1.00 95.25 196 LYS A C 1
ATOM 1604 O O . LYS A 1 196 ? -3.427 16.828 -14.613 1.00 95.25 196 LYS A O 1
ATOM 1609 N N . LEU A 1 197 ? -3.554 16.577 -12.389 1.00 96.19 197 LEU A N 1
ATOM 1610 C CA . LEU A 1 197 ? -2.198 17.066 -12.115 1.00 96.19 197 LEU A CA 1
ATOM 1611 C C . LEU A 1 197 ? -1.124 16.013 -12.395 1.00 96.19 197 LEU A C 1
ATOM 1613 O O . LEU A 1 197 ? 0.008 16.348 -12.724 1.00 96.19 197 LEU A O 1
ATOM 1617 N N . ILE A 1 198 ? -1.477 14.733 -12.239 1.00 97.25 198 ILE A N 1
ATOM 1618 C CA . ILE A 1 198 ? -0.553 13.619 -12.444 1.00 97.25 198 ILE A CA 1
ATOM 1619 C C . ILE A 1 198 ? -1.227 12.442 -13.148 1.00 97.25 198 ILE A C 1
ATOM 1621 O O . ILE A 1 198 ? -2.434 12.201 -13.019 1.00 97.25 198 ILE A O 1
ATOM 1625 N N . ILE A 1 199 ? -0.400 11.629 -13.791 1.00 97.56 199 ILE A N 1
ATOM 1626 C CA . ILE A 1 199 ? -0.661 10.220 -14.085 1.00 97.56 199 ILE A CA 1
ATOM 1627 C C . ILE A 1 199 ? 0.318 9.411 -13.236 1.00 97.56 199 ILE A C 1
ATOM 1629 O O . ILE A 1 199 ? 1.437 9.849 -12.991 1.00 97.56 199 ILE A O 1
ATOM 1633 N N . TYR A 1 200 ? -0.092 8.241 -12.754 1.00 96.62 200 TYR A N 1
ATOM 1634 C CA . TYR A 1 200 ? 0.830 7.334 -12.083 1.00 96.62 200 TYR A CA 1
ATOM 1635 C C . TYR A 1 200 ? 0.628 5.902 -12.563 1.00 96.62 200 TYR A C 1
ATOM 1637 O O . TYR A 1 200 ? -0.506 5.479 -12.819 1.00 96.62 200 TYR A O 1
ATOM 1645 N N . GLU A 1 201 ? 1.734 5.173 -12.663 1.00 95.38 201 GLU A N 1
ATOM 1646 C CA . GLU A 1 201 ? 1.813 3.837 -13.244 1.00 95.38 201 GLU A CA 1
ATOM 1647 C C . GLU A 1 201 ? 2.759 2.960 -12.409 1.00 95.38 201 GLU A C 1
ATOM 1649 O O . GLU A 1 201 ? 3.881 3.374 -12.105 1.00 95.38 201 GLU A O 1
ATOM 1654 N N . PRO A 1 202 ? 2.329 1.758 -11.986 1.00 95.19 202 PRO A N 1
ATOM 1655 C CA . PRO A 1 202 ? 3.242 0.793 -11.396 1.00 95.19 202 PRO A CA 1
ATOM 1656 C C . PRO A 1 202 ? 4.123 0.184 -12.492 1.00 95.19 202 PRO A C 1
ATOM 1658 O O . PRO A 1 202 ? 3.621 -0.375 -13.466 1.00 95.19 202 PRO A O 1
ATOM 1661 N N . GLU A 1 203 ? 5.435 0.234 -12.300 1.00 96.94 203 GLU A N 1
ATOM 1662 C CA . GLU A 1 203 ? 6.421 -0.363 -13.199 1.00 96.94 203 GLU A CA 1
ATOM 1663 C C . GLU A 1 203 ? 7.121 -1.539 -12.511 1.00 96.94 203 GLU A C 1
ATOM 1665 O O . GLU A 1 203 ? 7.257 -1.586 -11.285 1.00 96.94 203 GLU A O 1
ATOM 1670 N N . THR A 1 204 ? 7.536 -2.520 -13.311 1.00 97.44 204 THR A N 1
ATOM 1671 C CA . THR A 1 204 ? 8.394 -3.621 -12.853 1.00 97.44 204 THR A CA 1
ATOM 1672 C C . THR A 1 204 ? 9.781 -3.367 -13.400 1.00 97.44 204 THR A C 1
ATOM 1674 O O . THR A 1 204 ? 9.915 -3.173 -14.604 1.00 97.44 204 THR A O 1
ATOM 1677 N N . VAL A 1 205 ? 10.767 -3.333 -12.515 1.00 97.69 205 VAL A N 1
ATOM 1678 C CA . VAL A 1 205 ? 12.172 -3.150 -12.858 1.00 97.69 205 VAL A CA 1
ATOM 1679 C C . VAL A 1 205 ? 12.856 -4.500 -12.751 1.00 97.69 205 VAL A C 1
ATOM 1681 O O . VAL A 1 205 ? 12.664 -5.203 -11.755 1.00 97.69 205 VAL A O 1
ATOM 1684 N N . ILE A 1 206 ? 13.610 -4.845 -13.784 1.00 98.00 206 ILE A N 1
ATOM 1685 C CA . ILE A 1 206 ? 14.465 -6.023 -13.847 1.00 98.00 206 ILE A CA 1
ATOM 1686 C C . ILE A 1 206 ? 15.879 -5.568 -13.512 1.00 98.00 206 ILE A C 1
ATOM 1688 O O . ILE A 1 206 ? 16.310 -4.508 -13.973 1.00 98.00 206 ILE A O 1
ATOM 1692 N N . VAL A 1 207 ? 16.560 -6.348 -12.681 1.00 97.38 207 VAL A N 1
ATOM 1693 C CA . VAL A 1 207 ? 17.953 -6.125 -12.311 1.00 97.38 207 VAL A CA 1
ATOM 1694 C C . VAL A 1 207 ? 18.805 -7.258 -12.856 1.00 97.38 207 VAL A C 1
ATOM 1696 O O . VAL A 1 207 ? 18.500 -8.435 -12.661 1.00 97.38 207 VAL A O 1
ATOM 1699 N N . GLU A 1 208 ? 19.881 -6.875 -13.527 1.00 95.69 208 GLU A N 1
ATOM 1700 C CA . GLU A 1 208 ? 20.883 -7.747 -14.128 1.00 95.69 208 GLU A CA 1
ATOM 1701 C C . GLU A 1 208 ? 22.276 -7.272 -13.704 1.00 95.69 208 GLU A C 1
ATOM 1703 O O . GLU A 1 208 ? 22.459 -6.119 -13.307 1.00 95.69 208 GLU A O 1
ATOM 1708 N N . TYR A 1 209 ? 23.272 -8.147 -13.819 1.00 93.81 209 TYR A N 1
ATOM 1709 C CA . TYR A 1 209 ? 24.672 -7.786 -13.621 1.00 93.81 209 TYR A CA 1
ATOM 1710 C C . TYR A 1 209 ? 25.436 -7.956 -14.927 1.00 93.81 209 TYR A C 1
ATOM 1712 O O . TYR A 1 209 ? 25.348 -8.998 -15.578 1.00 93.81 209 TYR A O 1
ATOM 1720 N N . ASP A 1 210 ? 26.197 -6.935 -15.314 1.00 90.50 210 ASP A N 1
ATOM 1721 C CA . ASP A 1 210 ? 27.095 -7.055 -16.458 1.00 90.50 210 ASP A CA 1
ATOM 1722 C C . ASP A 1 210 ? 28.283 -7.988 -16.157 1.00 90.50 210 ASP A C 1
ATOM 1724 O O . ASP A 1 210 ? 28.527 -8.406 -15.022 1.00 90.50 210 ASP A O 1
ATOM 1728 N N . ASN A 1 211 ? 29.087 -8.284 -17.182 1.00 88.69 211 ASN A N 1
ATOM 1729 C CA . ASN A 1 211 ? 30.287 -9.121 -17.044 1.00 88.69 211 ASN A CA 1
ATOM 1730 C C . ASN A 1 211 ? 31.346 -8.542 -16.080 1.00 88.69 211 ASN A C 1
ATOM 1732 O O . ASN A 1 211 ? 32.311 -9.230 -15.744 1.00 88.69 211 ASN A O 1
ATOM 1736 N N . HIS A 1 212 ? 31.209 -7.281 -15.668 1.00 88.25 212 HIS A N 1
ATOM 1737 C CA . HIS A 1 212 ? 32.082 -6.592 -14.722 1.00 88.25 212 HIS A CA 1
ATOM 1738 C C . HIS A 1 212 ? 31.486 -6.533 -13.304 1.00 88.25 212 HIS A C 1
ATOM 1740 O O . HIS A 1 212 ? 32.146 -6.025 -12.397 1.00 88.25 212 HIS A O 1
ATOM 1746 N N . GLY A 1 213 ? 30.279 -7.070 -13.097 1.00 88.12 213 GLY A N 1
ATOM 1747 C CA . GLY A 1 213 ? 29.559 -7.048 -11.827 1.00 88.12 213 GLY A CA 1
ATOM 1748 C C . GLY A 1 213 ? 28.838 -5.730 -11.533 1.00 88.12 213 GLY A C 1
ATOM 1749 O O . GLY A 1 213 ? 28.453 -5.504 -10.386 1.00 88.12 213 GLY A O 1
ATOM 1750 N N . ASN A 1 214 ? 28.656 -4.851 -12.522 1.00 91.88 214 ASN A N 1
ATOM 1751 C CA . ASN A 1 214 ? 27.861 -3.637 -12.355 1.00 91.88 214 ASN A CA 1
ATOM 1752 C C . ASN A 1 214 ? 26.371 -3.949 -12.502 1.00 91.88 214 ASN A C 1
ATOM 1754 O O . ASN A 1 214 ? 25.964 -4.664 -13.416 1.00 91.88 214 ASN A O 1
ATOM 1758 N N . GLU A 1 215 ? 25.565 -3.359 -11.623 1.00 94.38 215 GLU A N 1
ATOM 1759 C CA . GLU A 1 215 ? 24.110 -3.470 -11.659 1.00 94.38 215 GLU A CA 1
ATOM 1760 C C . GLU A 1 215 ? 23.535 -2.679 -12.843 1.00 94.38 215 GLU A C 1
ATOM 1762 O O . GLU A 1 215 ? 23.738 -1.466 -12.961 1.00 94.38 215 GLU A O 1
ATOM 1767 N N . ILE A 1 216 ? 22.790 -3.367 -13.704 1.00 94.75 216 ILE A N 1
ATOM 1768 C CA . ILE A 1 216 ? 22.011 -2.790 -14.796 1.00 94.75 216 ILE A CA 1
ATOM 1769 C C . ILE A 1 216 ? 20.535 -2.954 -14.447 1.00 94.75 216 ILE A C 1
ATOM 1771 O O . ILE A 1 216 ? 20.078 -4.048 -14.125 1.00 94.75 216 ILE A O 1
ATOM 1775 N N . SER A 1 217 ? 19.777 -1.860 -14.532 1.00 95.25 217 SER A N 1
ATOM 1776 C CA . SER A 1 217 ? 18.331 -1.870 -14.308 1.00 95.25 217 SER A CA 1
ATOM 1777 C C . SER A 1 217 ? 17.569 -1.446 -15.560 1.00 95.25 217 SER A C 1
ATOM 1779 O O . SER A 1 217 ? 17.934 -0.480 -16.235 1.00 95.25 217 SER A O 1
ATOM 1781 N N . SER A 1 218 ? 16.495 -2.169 -15.874 1.00 96.38 218 SER A N 1
ATOM 1782 C CA . SER A 1 218 ? 15.642 -1.919 -17.039 1.00 96.38 218 SER A CA 1
ATOM 1783 C C . SER A 1 218 ? 14.158 -2.060 -16.682 1.00 96.38 218 SER A C 1
ATOM 1785 O O . SER A 1 218 ? 13.782 -2.746 -15.730 1.00 96.38 218 SER A O 1
ATOM 1787 N N . ILE A 1 219 ? 13.285 -1.364 -17.417 1.00 97.31 219 ILE A N 1
ATOM 1788 C CA . ILE A 1 219 ? 11.833 -1.489 -17.234 1.00 97.31 219 ILE A CA 1
ATOM 1789 C C . ILE A 1 219 ? 11.340 -2.707 -18.008 1.00 97.31 219 ILE A C 1
ATOM 1791 O O . ILE A 1 219 ? 11.507 -2.765 -19.223 1.00 97.31 219 ILE A O 1
ATOM 1795 N N . ALA A 1 220 ? 10.662 -3.621 -17.314 1.00 97.19 220 ALA A N 1
ATOM 1796 C CA . ALA A 1 220 ? 10.105 -4.820 -17.921 1.00 97.19 220 ALA A CA 1
ATOM 1797 C C . ALA A 1 220 ? 9.069 -4.473 -19.002 1.00 97.19 220 ALA A C 1
ATOM 1799 O O . ALA A 1 220 ? 8.077 -3.770 -18.750 1.00 97.19 220 ALA A O 1
ATOM 1800 N N . THR A 1 221 ? 9.258 -5.043 -20.181 1.00 97.81 221 THR A N 1
ATOM 1801 C CA . THR A 1 221 ? 8.277 -5.119 -21.262 1.00 97.81 221 THR A CA 1
ATOM 1802 C C . THR A 1 221 ? 7.113 -6.039 -20.883 1.00 97.81 221 THR A C 1
ATOM 1804 O O . THR A 1 221 ? 7.137 -6.746 -19.873 1.00 97.81 221 THR A O 1
ATOM 1807 N N . ASP A 1 222 ? 6.047 -6.037 -21.680 1.00 97.62 222 ASP A N 1
ATOM 1808 C CA . ASP A 1 222 ? 4.881 -6.879 -21.395 1.00 97.62 222 ASP A CA 1
ATOM 1809 C C . ASP A 1 222 ? 5.173 -8.379 -21.562 1.00 97.62 222 ASP A C 1
ATOM 1811 O O . ASP A 1 222 ? 4.643 -9.189 -20.795 1.00 97.62 222 ASP A O 1
ATOM 1815 N N . ASP A 1 223 ? 6.066 -8.746 -22.485 1.00 97.38 223 ASP A N 1
ATOM 1816 C CA . ASP A 1 223 ? 6.535 -10.126 -22.633 1.00 97.38 223 ASP A CA 1
ATOM 1817 C C . ASP A 1 223 ? 7.375 -10.561 -21.425 1.00 97.38 223 ASP A C 1
ATOM 1819 O O . ASP A 1 223 ? 7.159 -11.643 -20.879 1.00 97.38 223 ASP A O 1
ATOM 1823 N N . GLU A 1 224 ? 8.251 -9.697 -20.914 1.00 97.81 224 GLU A N 1
ATOM 1824 C CA . GLU A 1 224 ? 9.045 -9.994 -19.715 1.00 97.81 224 GLU A CA 1
ATOM 1825 C C . GLU A 1 224 ? 8.171 -10.074 -18.458 1.00 97.81 224 GLU A C 1
ATOM 1827 O O . GLU A 1 224 ? 8.300 -11.007 -17.667 1.00 97.81 224 GLU A O 1
ATOM 1832 N N . LYS A 1 225 ? 7.187 -9.176 -18.297 1.00 97.56 225 LYS A N 1
ATOM 1833 C CA . LYS A 1 225 ? 6.189 -9.274 -17.213 1.00 97.56 225 LYS A CA 1
ATOM 1834 C C . LYS A 1 225 ? 5.427 -10.594 -17.260 1.00 97.56 225 LYS A C 1
ATOM 1836 O O . LYS A 1 225 ? 5.105 -11.147 -16.207 1.00 97.56 225 LYS A O 1
ATOM 1841 N N . LYS A 1 226 ? 5.106 -11.090 -18.457 1.00 97.81 226 LYS A N 1
ATOM 1842 C CA . LYS A 1 226 ? 4.448 -12.388 -18.635 1.00 97.81 226 LYS A CA 1
ATOM 1843 C C . LYS A 1 226 ? 5.355 -13.529 -18.174 1.00 97.81 226 LYS A C 1
ATOM 1845 O O . LYS A 1 226 ? 4.852 -14.421 -17.492 1.00 97.81 226 LYS A O 1
ATOM 1850 N N . LEU A 1 227 ? 6.648 -13.491 -18.497 1.00 97.94 227 LEU A N 1
ATOM 1851 C CA . LEU A 1 227 ? 7.627 -14.482 -18.034 1.00 97.94 227 LEU A CA 1
ATOM 1852 C C . LEU A 1 227 ? 7.763 -14.455 -16.506 1.00 97.94 227 LEU A C 1
ATOM 1854 O O . LEU A 1 227 ? 7.599 -15.490 -15.863 1.00 97.94 227 LEU A O 1
ATOM 1858 N N . ILE A 1 228 ? 7.918 -13.267 -15.913 1.00 97.56 228 ILE A N 1
ATOM 1859 C CA . ILE A 1 228 ? 7.959 -13.083 -14.453 1.00 97.56 228 ILE A CA 1
ATOM 1860 C C . ILE A 1 228 ? 6.705 -13.678 -13.802 1.00 97.56 228 ILE A C 1
ATOM 1862 O O . ILE A 1 228 ? 6.803 -14.478 -12.873 1.00 97.56 228 ILE A O 1
ATOM 1866 N N . LEU A 1 229 ? 5.519 -13.349 -14.323 1.00 97.38 229 LEU A N 1
ATOM 1867 C CA . LEU A 1 229 ? 4.251 -13.856 -13.801 1.00 97.38 229 LEU A CA 1
ATOM 1868 C C . LEU A 1 229 ? 4.150 -15.386 -13.896 1.00 97.38 229 LEU A C 1
ATOM 1870 O O . LEU A 1 229 ? 3.573 -16.021 -13.012 1.00 97.38 229 LEU A O 1
ATOM 1874 N N . GLN A 1 230 ? 4.673 -15.991 -14.966 1.00 97.75 230 GLN A N 1
ATOM 1875 C CA . GLN A 1 230 ? 4.699 -17.445 -15.131 1.00 97.75 230 GLN A CA 1
ATOM 1876 C C . GLN A 1 230 ? 5.617 -18.110 -14.103 1.00 97.75 230 GLN A C 1
ATOM 1878 O O . GLN A 1 230 ? 5.196 -19.087 -13.481 1.00 97.75 230 GLN A O 1
ATOM 1883 N N . THR A 1 231 ? 6.806 -17.554 -13.872 1.00 97.81 231 THR A N 1
ATOM 1884 C CA . THR A 1 231 ? 7.752 -18.046 -12.862 1.00 97.81 231 THR A CA 1
ATOM 1885 C C . THR A 1 231 ? 7.183 -17.910 -11.452 1.00 97.81 231 THR A C 1
ATOM 1887 O O . THR A 1 231 ? 7.119 -18.897 -10.720 1.00 97.81 231 THR A O 1
ATOM 1890 N N . GLU A 1 232 ? 6.661 -16.733 -11.092 1.00 97.25 232 GLU A N 1
ATOM 1891 C CA . GLU A 1 232 ? 5.977 -16.498 -9.812 1.00 97.25 232 GLU A CA 1
ATOM 1892 C C . GLU A 1 232 ? 4.834 -17.502 -9.598 1.00 97.25 232 GLU A C 1
ATOM 1894 O O . GLU A 1 232 ? 4.708 -18.117 -8.536 1.00 97.25 232 GLU A O 1
ATOM 1899 N N . ARG A 1 233 ? 4.014 -17.727 -10.633 1.00 97.25 233 ARG A N 1
ATOM 1900 C CA . ARG A 1 233 ? 2.903 -18.684 -10.596 1.00 97.25 233 ARG A CA 1
ATOM 1901 C C . ARG A 1 233 ? 3.386 -20.122 -10.400 1.00 97.25 233 ARG A C 1
ATOM 1903 O O . ARG A 1 233 ? 2.757 -20.859 -9.639 1.00 97.25 233 ARG A O 1
ATOM 1910 N N . TYR A 1 234 ? 4.448 -20.522 -11.095 1.00 97.94 234 TYR A N 1
ATOM 1911 C CA . TYR A 1 234 ? 5.036 -21.854 -10.986 1.00 97.94 234 TYR A CA 1
ATOM 1912 C C . TYR A 1 234 ? 5.566 -22.105 -9.571 1.00 97.94 234 TYR A C 1
ATOM 1914 O O . TYR A 1 234 ? 5.183 -23.098 -8.953 1.00 97.94 234 TYR A O 1
ATOM 1922 N N . VAL A 1 235 ? 6.352 -21.177 -9.017 1.00 97.81 235 VAL A N 1
ATOM 1923 C CA . VAL A 1 235 ? 6.885 -21.308 -7.652 1.00 97.81 235 VAL A CA 1
ATOM 1924 C C . VAL A 1 235 ? 5.751 -21.338 -6.627 1.00 97.81 235 VAL A C 1
ATOM 1926 O O . VAL A 1 235 ? 5.721 -22.204 -5.752 1.00 97.81 235 VAL A O 1
ATOM 1929 N N . LEU A 1 236 ? 4.772 -20.437 -6.755 1.00 97.38 236 LEU A N 1
ATOM 1930 C CA . LEU A 1 236 ? 3.661 -20.343 -5.811 1.00 97.38 236 LEU A CA 1
ATOM 1931 C C . LEU A 1 236 ? 2.839 -21.637 -5.751 1.00 97.38 236 LEU A C 1
ATOM 1933 O O . LEU A 1 236 ? 2.580 -22.153 -4.662 1.00 97.38 236 LEU A O 1
ATOM 1937 N N . HIS A 1 237 ? 2.409 -22.141 -6.911 1.00 96.31 237 HIS A N 1
ATOM 1938 C CA . HIS A 1 237 ? 1.471 -23.259 -6.985 1.00 96.31 237 HIS A CA 1
ATOM 1939 C C . HIS A 1 237 ? 2.148 -24.625 -7.042 1.00 96.31 237 HIS A C 1
ATOM 1941 O O . HIS A 1 237 ? 1.674 -25.551 -6.389 1.00 96.31 237 HIS A O 1
ATOM 1947 N N . THR A 1 238 ? 3.207 -24.769 -7.835 1.00 95.69 238 THR A N 1
ATOM 1948 C CA . THR A 1 238 ? 3.816 -26.072 -8.127 1.00 95.69 238 THR A CA 1
ATOM 1949 C C . THR A 1 238 ? 4.865 -26.428 -7.083 1.00 95.69 238 THR A C 1
ATOM 1951 O O . THR A 1 238 ? 4.780 -27.494 -6.485 1.00 95.69 238 THR A O 1
ATOM 1954 N N . GLU A 1 239 ? 5.809 -25.522 -6.816 1.00 95.69 239 GLU A N 1
ATOM 1955 C CA . GLU A 1 239 ? 6.911 -25.775 -5.873 1.00 95.69 239 GLU A CA 1
ATOM 1956 C C . GLU A 1 239 ? 6.463 -25.666 -4.411 1.00 95.69 239 GLU A C 1
ATOM 1958 O O . GLU A 1 239 ? 6.864 -26.463 -3.564 1.00 95.69 239 GLU A O 1
ATOM 1963 N N . MET A 1 240 ? 5.632 -24.668 -4.086 1.00 95.75 240 MET A N 1
ATOM 1964 C CA . MET A 1 240 ? 5.239 -24.387 -2.697 1.00 95.75 240 MET A CA 1
ATOM 1965 C C . MET A 1 240 ? 3.814 -24.827 -2.340 1.00 95.75 240 MET A C 1
ATOM 1967 O O . MET A 1 240 ? 3.466 -24.848 -1.159 1.00 95.75 240 MET A O 1
ATOM 1971 N N . GLY A 1 241 ? 2.984 -25.191 -3.323 1.00 94.44 241 GLY A N 1
ATOM 1972 C CA . GLY A 1 241 ? 1.637 -25.719 -3.080 1.00 94.44 241 GLY A CA 1
ATOM 1973 C C . GLY A 1 241 ? 0.626 -24.706 -2.524 1.00 94.44 241 GLY A C 1
ATOM 1974 O O . GLY A 1 241 ? -0.377 -25.109 -1.932 1.00 94.44 241 GLY A O 1
ATOM 1975 N N . TYR A 1 242 ? 0.861 -23.400 -2.681 1.00 92.31 242 TYR A N 1
ATOM 1976 C CA . TYR A 1 242 ? -0.054 -22.352 -2.220 1.00 92.31 242 TYR A CA 1
ATOM 1977 C C . TYR A 1 242 ? -0.987 -21.881 -3.341 1.00 92.31 242 TYR A C 1
ATOM 1979 O O . TYR A 1 242 ? -0.625 -21.838 -4.510 1.00 92.31 242 TYR A O 1
ATOM 1987 N N . GLU A 1 243 ? -2.214 -21.486 -2.994 1.00 90.00 243 GLU A N 1
ATOM 1988 C CA . GLU A 1 243 ? -3.154 -20.864 -3.938 1.00 90.00 243 GLU A CA 1
ATOM 1989 C C . GLU A 1 243 ? -2.893 -19.359 -4.086 1.00 90.00 243 GLU A C 1
ATOM 1991 O O . GLU A 1 243 ? -3.193 -18.763 -5.121 1.00 90.00 243 GLU A O 1
ATOM 1996 N N . LYS A 1 244 ? -2.396 -18.724 -3.021 1.00 89.75 244 LYS A N 1
ATOM 1997 C CA . LYS A 1 244 ? -2.261 -17.272 -2.917 1.00 89.75 244 LYS A CA 1
ATOM 1998 C C . LYS A 1 244 ? -0.984 -16.869 -2.206 1.00 89.75 244 LYS A C 1
ATOM 2000 O O . LYS A 1 244 ? -0.626 -17.460 -1.190 1.00 89.75 244 LYS A O 1
ATOM 2005 N N . MET A 1 245 ? -0.408 -15.749 -2.641 1.00 89.88 245 MET A N 1
ATOM 2006 C CA . MET A 1 245 ? 0.758 -15.130 -1.999 1.00 89.88 245 MET A CA 1
ATOM 2007 C C . MET A 1 245 ? 0.568 -14.852 -0.506 1.00 89.88 245 MET A C 1
ATOM 2009 O O . MET A 1 245 ? 1.506 -14.976 0.276 1.00 89.88 245 MET A O 1
ATOM 2013 N N . PHE A 1 246 ? -0.653 -14.536 -0.072 1.00 84.62 246 PHE A N 1
ATOM 2014 C CA . PHE A 1 246 ? -0.927 -14.324 1.346 1.00 84.62 246 PHE A CA 1
ATOM 2015 C C . PHE A 1 246 ? -0.624 -15.563 2.217 1.00 84.62 246 PHE A C 1
ATOM 2017 O O . PHE A 1 246 ? -0.206 -15.435 3.366 1.00 84.62 246 PHE A O 1
ATOM 2024 N N . GLN A 1 247 ? -0.779 -16.777 1.682 1.00 88.88 247 GLN A N 1
ATOM 2025 C CA . GLN A 1 247 ? -0.491 -18.000 2.438 1.00 88.88 247 GLN A CA 1
ATOM 2026 C C . GLN A 1 247 ? 1.012 -18.171 2.684 1.00 88.88 247 GLN A C 1
ATOM 2028 O O . GLN A 1 247 ? 1.393 -18.518 3.800 1.00 88.88 247 GLN A O 1
ATOM 2033 N N . VAL A 1 248 ? 1.844 -17.830 1.691 1.00 91.25 248 VAL A N 1
ATOM 2034 C CA . VAL A 1 248 ? 3.310 -17.738 1.828 1.00 91.25 248 VAL A CA 1
ATOM 2035 C C . VAL A 1 248 ? 3.680 -16.751 2.937 1.00 91.25 248 VAL A C 1
ATOM 2037 O O . VAL A 1 248 ? 4.611 -16.979 3.715 1.00 91.25 248 VAL A O 1
ATOM 2040 N N . PHE A 1 249 ? 2.929 -15.646 3.025 1.00 85.19 249 PHE A N 1
ATOM 2041 C CA . PHE A 1 249 ? 3.152 -14.633 4.042 1.00 85.19 249 PHE A CA 1
ATOM 2042 C C . PHE A 1 249 ? 2.915 -15.176 5.457 1.00 85.19 249 PHE A C 1
ATOM 2044 O O . PHE A 1 249 ? 3.793 -15.079 6.319 1.00 85.19 249 PHE A O 1
ATOM 2051 N N . VAL A 1 250 ? 1.750 -15.784 5.699 1.00 83.19 250 VAL A N 1
ATOM 2052 C CA . VAL A 1 250 ? 1.406 -16.311 7.032 1.00 83.19 250 VAL A CA 1
ATOM 2053 C C . VAL A 1 250 ? 2.305 -17.468 7.433 1.00 83.19 250 VAL A C 1
ATOM 2055 O O . VAL A 1 250 ? 2.626 -17.611 8.612 1.00 83.19 250 VAL A O 1
ATOM 2058 N N . SER A 1 251 ? 2.745 -18.284 6.473 1.00 86.81 251 SER A N 1
ATOM 2059 C CA . SER A 1 251 ? 3.670 -19.381 6.748 1.00 86.81 251 SER A CA 1
ATOM 2060 C C . SER A 1 251 ? 5.085 -18.911 7.089 1.00 86.81 251 SER A C 1
ATOM 2062 O O . SER A 1 251 ? 5.909 -19.740 7.466 1.00 86.81 251 SER A O 1
ATOM 2064 N N . GLY A 1 252 ? 5.397 -17.616 6.947 1.00 85.75 252 GLY A N 1
ATOM 2065 C CA . GLY A 1 252 ? 6.736 -17.083 7.201 1.00 85.75 252 GLY A CA 1
ATOM 2066 C C . GLY A 1 252 ? 7.777 -17.521 6.165 1.00 85.75 252 GLY A C 1
ATOM 2067 O O . GLY A 1 252 ? 8.966 -17.511 6.471 1.00 85.75 252 GLY A O 1
ATOM 2068 N N . ARG A 1 253 ? 7.341 -17.938 4.965 1.00 90.31 253 ARG A N 1
ATOM 2069 C CA . ARG A 1 253 ? 8.199 -18.493 3.897 1.00 90.31 253 ARG A CA 1
ATOM 2070 C C . ARG A 1 253 ? 8.413 -17.524 2.731 1.00 90.31 253 ARG A C 1
ATOM 2072 O O . ARG A 1 253 ? 8.740 -17.938 1.628 1.00 90.31 253 ARG A O 1
ATOM 2079 N N . GLN A 1 254 ? 8.226 -16.225 2.961 1.00 90.75 254 GLN A N 1
ATOM 2080 C CA . GLN A 1 254 ? 8.391 -15.185 1.939 1.00 90.75 254 GLN A CA 1
ATOM 2081 C C . GLN A 1 254 ? 9.807 -15.182 1.368 1.00 90.75 254 GLN A C 1
ATOM 2083 O O . GLN A 1 254 ? 9.973 -15.061 0.162 1.00 90.75 254 GLN A O 1
ATOM 2088 N N . LYS A 1 255 ? 10.813 -15.318 2.240 1.00 91.12 255 LYS A N 1
ATOM 2089 C CA . LYS A 1 255 ? 12.217 -15.348 1.832 1.00 91.12 255 LYS A CA 1
ATOM 2090 C C . LYS A 1 255 ? 12.481 -16.523 0.881 1.00 91.12 255 LYS A C 1
ATOM 2092 O O . LYS A 1 255 ? 12.923 -16.289 -0.231 1.00 91.12 255 LYS A O 1
ATOM 2097 N N . GLU A 1 256 ? 12.079 -17.730 1.283 1.00 95.81 256 GLU A N 1
ATOM 2098 C CA . GLU A 1 256 ? 12.191 -18.945 0.461 1.00 95.81 256 GLU A CA 1
ATOM 2099 C C . GLU A 1 256 ? 11.474 -18.798 -0.892 1.00 95.81 256 GLU A C 1
ATOM 2101 O O . GLU A 1 256 ? 11.998 -19.214 -1.919 1.00 95.81 256 GLU A O 1
ATOM 2106 N N . TYR A 1 257 ? 10.283 -18.188 -0.909 1.00 97.00 257 TYR A N 1
ATOM 2107 C CA . TYR A 1 257 ? 9.543 -17.941 -2.147 1.00 97.00 257 TYR A CA 1
ATOM 2108 C C . TYR A 1 257 ? 10.323 -17.052 -3.122 1.00 97.00 257 TYR A C 1
ATOM 2110 O O . TYR A 1 257 ? 10.473 -17.415 -4.285 1.00 97.00 257 TYR A O 1
ATOM 2118 N N . TYR A 1 258 ? 10.811 -15.894 -2.662 1.00 95.81 258 TYR A N 1
ATOM 2119 C CA . TYR A 1 258 ? 11.517 -14.962 -3.542 1.00 95.81 258 TYR A CA 1
ATOM 2120 C C . TYR A 1 258 ? 12.894 -15.485 -3.953 1.00 95.81 258 TYR A C 1
ATOM 2122 O O . TYR A 1 258 ? 13.283 -15.254 -5.089 1.00 95.81 258 TYR A O 1
ATOM 2130 N N . GLU A 1 259 ? 13.589 -16.230 -3.088 1.00 96.94 259 GLU A N 1
ATOM 2131 C CA . GLU A 1 259 ? 14.838 -16.917 -3.450 1.00 96.94 259 GLU A CA 1
ATOM 2132 C C . GLU A 1 259 ? 14.605 -17.890 -4.614 1.00 96.94 259 GLU A C 1
ATOM 2134 O O . GLU A 1 259 ? 15.261 -17.762 -5.640 1.00 96.94 259 GLU A O 1
ATOM 2139 N N . LYS A 1 260 ? 13.586 -18.757 -4.531 1.00 97.38 260 LYS A N 1
ATOM 2140 C CA . LYS A 1 260 ? 13.236 -19.689 -5.620 1.00 97.38 260 LYS A CA 1
ATOM 2141 C C . LYS A 1 260 ? 12.822 -18.988 -6.914 1.00 97.38 260 LYS A C 1
ATOM 2143 O O . LYS A 1 260 ? 13.138 -19.461 -8.001 1.00 97.38 260 LYS A O 1
ATOM 2148 N N . VAL A 1 261 ? 12.071 -17.887 -6.820 1.00 97.31 261 VAL A N 1
ATOM 2149 C CA . VAL A 1 261 ? 11.699 -17.097 -8.005 1.00 97.31 261 VAL A CA 1
ATOM 2150 C C . VAL A 1 261 ? 12.947 -16.504 -8.649 1.00 97.31 261 VAL A C 1
ATOM 2152 O O . VAL A 1 261 ? 13.123 -16.660 -9.852 1.00 97.31 261 VAL A O 1
ATOM 2155 N N . ASN A 1 262 ? 13.808 -15.863 -7.861 1.00 97.12 262 ASN A N 1
ATOM 2156 C CA . ASN A 1 262 ? 15.023 -15.224 -8.354 1.00 97.12 262 ASN A CA 1
ATOM 2157 C C . ASN A 1 262 ? 15.994 -16.245 -8.963 1.00 97.12 262 ASN A C 1
ATOM 2159 O O . ASN A 1 262 ? 16.491 -16.003 -10.052 1.00 97.12 262 ASN A O 1
ATOM 2163 N N . GLU A 1 263 ? 16.188 -17.410 -8.336 1.00 97.25 263 GLU A N 1
ATOM 2164 C CA . GLU A 1 263 ? 16.991 -18.511 -8.893 1.00 97.25 263 GLU A CA 1
ATOM 2165 C C . GLU A 1 263 ? 16.494 -18.922 -10.289 1.00 97.25 263 GLU A C 1
ATOM 2167 O O . GLU A 1 263 ? 17.271 -18.974 -11.237 1.00 97.25 263 GLU A O 1
ATOM 2172 N N . LEU A 1 264 ? 15.183 -19.132 -10.456 1.00 97.38 264 LEU A N 1
ATOM 2173 C CA . LEU A 1 264 ? 14.614 -19.509 -11.754 1.00 97.38 264 LEU A CA 1
ATOM 2174 C C . LEU A 1 264 ? 14.698 -18.390 -12.798 1.00 97.38 264 LEU A C 1
ATOM 2176 O O . LEU A 1 264 ? 14.868 -18.681 -13.982 1.00 97.38 264 LEU A O 1
ATOM 2180 N N . LEU A 1 265 ? 14.533 -17.130 -12.391 1.00 96.94 265 LEU A N 1
ATOM 2181 C CA . LEU A 1 265 ? 14.662 -15.987 -13.295 1.00 96.94 265 LEU A CA 1
ATOM 2182 C C . LEU A 1 265 ? 16.116 -15.790 -13.741 1.00 96.94 265 LEU A C 1
ATOM 2184 O O . LEU A 1 265 ? 16.357 -15.524 -14.921 1.00 96.94 265 LEU A O 1
ATOM 2188 N N . LEU A 1 266 ? 17.068 -15.989 -12.831 1.00 96.62 266 LEU A N 1
ATOM 2189 C CA . LEU A 1 266 ? 18.494 -15.910 -13.112 1.00 96.62 266 LEU A CA 1
ATOM 2190 C C . LEU A 1 266 ? 18.920 -17.032 -14.062 1.00 96.62 266 LEU A C 1
ATOM 2192 O O . LEU A 1 266 ? 19.529 -16.757 -15.093 1.00 96.62 266 LEU A O 1
ATOM 2196 N N . ASP A 1 267 ? 18.528 -18.273 -13.773 1.00 96.31 267 ASP A N 1
ATOM 2197 C CA . ASP A 1 267 ? 18.895 -19.442 -14.577 1.00 96.31 267 ASP A CA 1
ATOM 2198 C C . ASP A 1 267 ? 18.309 -19.398 -15.997 1.00 96.31 267 ASP A C 1
ATOM 2200 O O . ASP A 1 267 ? 18.949 -19.840 -16.952 1.00 96.31 267 ASP A O 1
ATOM 2204 N N . GLN A 1 268 ? 17.080 -18.893 -16.155 1.00 95.12 268 GLN A N 1
ATOM 2205 C CA . GLN A 1 268 ? 16.379 -18.909 -17.446 1.00 95.12 268 GLN A CA 1
ATOM 2206 C C . GLN A 1 268 ? 16.619 -17.656 -18.288 1.00 95.12 268 GLN A C 1
ATOM 2208 O O . GLN A 1 268 ? 16.637 -17.750 -19.517 1.00 95.12 268 GLN A O 1
ATOM 2213 N N . PHE A 1 269 ? 16.761 -16.494 -17.648 1.00 94.62 269 PHE A N 1
ATOM 2214 C CA . PHE A 1 269 ? 16.759 -15.196 -18.329 1.00 94.62 269 PHE A CA 1
ATOM 2215 C C . PHE A 1 269 ? 17.958 -14.311 -17.969 1.00 94.62 269 PHE A C 1
ATOM 2217 O O . PHE A 1 269 ? 18.141 -13.275 -18.598 1.00 94.62 269 PHE A O 1
ATOM 2224 N N . GLY A 1 270 ? 18.787 -14.704 -16.995 1.00 94.06 270 GLY A N 1
ATOM 2225 C CA . GLY A 1 270 ? 19.897 -13.882 -16.503 1.00 94.06 270 GLY A CA 1
ATOM 2226 C C . GLY A 1 270 ? 19.466 -12.752 -15.563 1.00 94.06 270 GLY A C 1
ATOM 2227 O O . GLY A 1 270 ? 20.269 -11.873 -15.262 1.00 94.06 270 GLY A O 1
ATOM 2228 N N . TRP A 1 271 ? 18.214 -12.759 -15.098 1.00 96.94 271 TRP A N 1
ATOM 2229 C CA . TRP A 1 271 ? 17.665 -11.721 -14.225 1.00 96.94 271 TRP A CA 1
ATOM 2230 C C . TRP A 1 271 ? 17.903 -12.064 -12.759 1.00 96.94 271 TRP A C 1
ATOM 2232 O O . TRP A 1 271 ? 17.330 -13.024 -12.251 1.00 96.94 271 TRP A O 1
ATOM 2242 N N . ASP A 1 272 ? 18.697 -11.255 -12.064 1.00 95.94 272 ASP A N 1
ATOM 2243 C CA . ASP A 1 272 ? 19.031 -11.483 -10.656 1.00 95.94 272 ASP A CA 1
ATOM 2244 C C . ASP A 1 272 ? 17.800 -11.343 -9.754 1.00 95.94 272 ASP A C 1
ATOM 2246 O O . ASP A 1 272 ? 17.472 -12.227 -8.962 1.00 95.94 272 ASP A O 1
ATOM 2250 N N . HIS A 1 273 ? 17.073 -10.237 -9.901 1.00 95.25 273 HIS A N 1
ATOM 2251 C CA . HIS A 1 273 ? 15.801 -10.043 -9.225 1.00 95.25 273 HIS A CA 1
ATOM 2252 C C . HIS A 1 273 ? 14.939 -9.006 -9.939 1.00 95.25 273 HIS A C 1
ATOM 2254 O O . HIS A 1 273 ? 15.379 -8.251 -10.804 1.00 95.25 273 HIS A O 1
ATOM 2260 N N . CYS A 1 274 ? 13.669 -8.957 -9.546 1.00 95.88 274 CYS A N 1
ATOM 2261 C CA . CYS A 1 274 ? 12.722 -7.957 -10.012 1.00 95.88 274 CYS A CA 1
ATOM 2262 C C . CYS A 1 274 ? 12.130 -7.201 -8.826 1.00 95.88 274 CYS A C 1
ATOM 2264 O O . CYS A 1 274 ? 11.808 -7.788 -7.789 1.00 95.88 274 CYS A O 1
ATOM 2266 N N . TYR A 1 275 ? 11.898 -5.902 -8.990 1.00 95.19 275 TYR A N 1
ATOM 2267 C CA . TYR A 1 275 ? 11.183 -5.103 -7.999 1.00 95.19 275 TYR A CA 1
ATOM 2268 C C . TYR A 1 275 ? 10.131 -4.202 -8.640 1.00 95.19 275 TYR A C 1
ATOM 2270 O O . TYR A 1 275 ? 10.083 -4.000 -9.851 1.00 95.19 275 TYR A O 1
ATOM 2278 N N . LYS A 1 276 ? 9.216 -3.686 -7.814 1.00 95.00 276 LYS A N 1
ATOM 2279 C CA . LYS A 1 276 ? 8.163 -2.768 -8.260 1.00 95.00 276 LYS A CA 1
ATOM 2280 C C . LYS A 1 276 ? 8.517 -1.341 -7.871 1.00 95.00 276 LYS A C 1
ATOM 2282 O O . LYS A 1 276 ? 8.864 -1.074 -6.716 1.00 95.00 276 LYS A O 1
ATOM 2287 N N . GLN A 1 277 ? 8.321 -0.423 -8.802 1.00 96.38 277 GLN A N 1
ATOM 2288 C CA . GLN A 1 277 ? 8.387 1.010 -8.553 1.00 96.38 277 GLN A CA 1
ATOM 2289 C C . GLN A 1 277 ? 7.100 1.695 -8.998 1.00 96.38 277 GLN A C 1
ATOM 2291 O O . GLN A 1 277 ? 6.260 1.110 -9.683 1.00 96.38 277 GLN A O 1
ATOM 2296 N N . LEU A 1 278 ? 6.926 2.935 -8.566 1.00 96.69 278 LEU A N 1
ATOM 2297 C CA . LEU A 1 278 ? 5.828 3.787 -8.980 1.00 96.69 278 LEU A CA 1
ATOM 2298 C C . LEU A 1 278 ? 6.398 4.947 -9.788 1.00 96.69 278 LEU A C 1
ATOM 2300 O O . LEU A 1 278 ? 7.171 5.747 -9.254 1.00 96.69 278 LEU A O 1
ATOM 2304 N N . LYS A 1 279 ? 5.968 5.039 -11.044 1.00 97.06 279 LYS A N 1
ATOM 2305 C CA . LYS A 1 279 ? 6.222 6.170 -11.925 1.00 97.06 279 LYS A CA 1
ATOM 2306 C C . LYS A 1 279 ? 5.100 7.177 -11.811 1.00 97.06 279 LYS A C 1
ATOM 2308 O O . LYS A 1 279 ? 3.929 6.812 -11.879 1.00 97.06 279 LYS A O 1
ATOM 2313 N N . ILE A 1 280 ? 5.465 8.438 -11.667 1.00 97.38 280 ILE A N 1
ATOM 2314 C CA . ILE A 1 280 ? 4.564 9.582 -11.723 1.00 97.38 280 ILE A CA 1
ATOM 2315 C C . ILE A 1 280 ? 4.948 10.403 -12.945 1.00 97.38 280 ILE A C 1
ATOM 2317 O O . ILE A 1 280 ? 6.120 10.718 -13.123 1.00 97.38 280 ILE A O 1
ATOM 2321 N N . ILE A 1 281 ? 3.963 10.740 -13.769 1.00 97.44 281 ILE A N 1
ATOM 2322 C CA . ILE A 1 281 ? 4.085 11.583 -14.958 1.00 97.44 281 ILE A CA 1
ATOM 2323 C C . ILE A 1 281 ? 3.314 12.873 -14.682 1.00 97.44 281 ILE A C 1
ATOM 2325 O O . ILE A 1 281 ? 2.171 12.815 -14.219 1.00 97.44 281 ILE A O 1
ATOM 2329 N N . TYR A 1 282 ? 3.933 14.020 -14.938 1.00 96.88 282 TYR A N 1
ATOM 2330 C CA . TYR A 1 282 ? 3.382 15.333 -14.607 1.00 96.88 282 TYR A CA 1
ATOM 2331 C C . TYR A 1 282 ? 3.990 16.432 -15.483 1.00 96.88 282 TYR A C 1
ATOM 2333 O O . TYR A 1 282 ? 5.043 16.248 -16.090 1.00 96.88 282 TYR A O 1
ATOM 2341 N N . THR A 1 283 ? 3.340 17.592 -15.495 1.00 95.06 283 THR A N 1
ATOM 2342 C CA . THR A 1 283 ? 3.855 18.813 -16.124 1.00 95.06 283 THR A CA 1
ATOM 2343 C C . THR A 1 283 ? 4.361 19.754 -15.028 1.00 95.06 283 THR A C 1
ATOM 2345 O O . THR A 1 283 ? 3.570 20.122 -14.155 1.00 95.06 283 THR A O 1
ATOM 2348 N N . PRO A 1 284 ? 5.641 20.163 -15.011 1.00 92.25 284 PRO A N 1
ATOM 2349 C CA . PRO A 1 284 ? 6.160 21.069 -13.983 1.00 92.25 284 PRO A CA 1
ATOM 2350 C C . PRO A 1 284 ? 5.366 22.374 -13.841 1.00 92.25 284 PRO A C 1
ATOM 2352 O O . PRO A 1 284 ? 5.208 22.873 -12.727 1.00 92.25 284 PRO A O 1
ATOM 2355 N N . GLU A 1 285 ? 4.859 22.915 -14.947 1.00 92.62 285 GLU A N 1
ATOM 2356 C CA . GLU A 1 285 ? 4.043 24.130 -14.999 1.00 92.62 285 GLU A CA 1
ATOM 2357 C C . GLU A 1 285 ? 2.723 23.949 -14.235 1.00 92.62 285 GLU A C 1
ATOM 2359 O O . GLU A 1 285 ? 2.463 24.700 -13.295 1.00 92.62 285 GLU A O 1
ATOM 2364 N N . ASP A 1 286 ? 1.955 22.901 -14.554 1.00 93.69 286 ASP A N 1
ATOM 2365 C CA . ASP A 1 286 ? 0.671 22.595 -13.904 1.00 93.69 286 ASP A CA 1
ATOM 2366 C C . ASP A 1 286 ? 0.847 22.341 -12.395 1.00 93.69 286 ASP A C 1
ATOM 2368 O O . ASP A 1 286 ? 0.029 22.747 -11.566 1.00 93.69 286 ASP A O 1
ATOM 2372 N N . ILE A 1 287 ? 1.949 21.686 -12.010 1.00 95.75 287 ILE A N 1
ATOM 2373 C CA . ILE A 1 287 ? 2.280 21.431 -10.602 1.00 95.75 287 ILE A CA 1
ATOM 2374 C C . ILE A 1 287 ? 2.576 22.740 -9.863 1.00 95.75 287 ILE A C 1
ATOM 2376 O O . ILE A 1 287 ? 2.096 22.932 -8.744 1.00 95.75 287 ILE A O 1
ATOM 2380 N N . LYS A 1 288 ? 3.354 23.645 -10.471 1.00 94.06 288 LYS A N 1
ATOM 2381 C CA . LYS A 1 288 ? 3.672 24.960 -9.890 1.00 94.06 288 LYS A CA 1
ATOM 2382 C C . LYS A 1 288 ? 2.429 25.842 -9.775 1.00 94.06 288 LYS A C 1
ATOM 2384 O O . LYS A 1 288 ? 2.306 26.560 -8.787 1.00 94.06 288 LYS A O 1
ATOM 2389 N N . GLU A 1 289 ? 1.512 25.763 -10.736 1.00 94.25 289 GLU A N 1
ATOM 2390 C CA . GLU A 1 289 ? 0.234 26.479 -10.702 1.00 94.25 289 GLU A CA 1
ATOM 2391 C C . GLU A 1 289 ? -0.682 25.973 -9.576 1.00 94.25 289 GLU A C 1
ATOM 2393 O O . GLU A 1 289 ? -1.253 26.771 -8.833 1.00 94.25 289 GLU A O 1
ATOM 2398 N N . ALA A 1 290 ? -0.789 24.653 -9.396 1.00 94.12 290 ALA A N 1
ATOM 2399 C CA . ALA A 1 290 ? -1.700 24.050 -8.420 1.00 94.12 290 ALA A CA 1
ATOM 2400 C C . ALA A 1 290 ? -1.190 24.070 -6.965 1.00 94.12 290 ALA A C 1
ATOM 2402 O O . ALA A 1 290 ? -1.976 23.897 -6.021 1.00 94.12 290 ALA A O 1
ATOM 2403 N N . LEU A 1 291 ? 0.122 24.230 -6.761 1.00 94.06 291 LEU A N 1
ATOM 2404 C CA . LEU A 1 291 ? 0.754 24.150 -5.443 1.00 94.06 291 LEU A CA 1
ATOM 2405 C C . LEU A 1 291 ? 0.234 25.219 -4.455 1.00 94.06 291 LEU A C 1
ATOM 2407 O O . LEU A 1 291 ? -0.212 24.815 -3.378 1.00 94.06 291 LEU A O 1
ATOM 2411 N N . PRO A 1 292 ? 0.189 26.529 -4.784 1.00 95.00 292 PRO A N 1
ATOM 2412 C CA . PRO A 1 292 ? -0.256 27.560 -3.842 1.00 95.00 292 PRO A CA 1
ATOM 2413 C C . PRO A 1 292 ? -1.693 27.355 -3.349 1.00 95.00 292 PRO A C 1
ATOM 2415 O O . PRO A 1 292 ? -1.975 27.496 -2.159 1.00 95.00 292 PRO A O 1
ATOM 2418 N N . GLU A 1 293 ? -2.615 26.989 -4.245 1.00 91.31 293 GLU A N 1
ATOM 2419 C CA . GLU A 1 293 ? -4.006 26.723 -3.864 1.00 91.31 293 GLU A CA 1
ATOM 2420 C C . GLU A 1 293 ? -4.098 25.513 -2.924 1.00 91.31 293 GLU A C 1
ATOM 2422 O O . GLU A 1 293 ? -4.804 25.557 -1.912 1.00 91.31 293 GLU A O 1
ATOM 2427 N N . THR A 1 294 ? -3.342 24.451 -3.219 1.00 91.06 294 THR A N 1
ATOM 2428 C CA . THR A 1 294 ? -3.316 23.233 -2.399 1.00 91.06 294 THR A CA 1
ATOM 2429 C C . THR A 1 294 ? -2.713 23.504 -1.010 1.00 91.06 294 THR A C 1
ATOM 2431 O O . THR A 1 294 ? -3.242 23.014 -0.010 1.00 91.06 294 THR A O 1
ATOM 2434 N N . GLU A 1 295 ? -1.672 24.337 -0.913 1.00 93.50 295 GLU A N 1
ATOM 2435 C CA . GLU A 1 295 ? -1.088 24.781 0.362 1.00 93.50 295 GLU A CA 1
ATOM 2436 C C . GLU A 1 295 ? -2.087 25.579 1.207 1.00 93.50 295 GLU A C 1
ATOM 2438 O O . GLU A 1 295 ? -2.302 25.269 2.382 1.00 93.50 295 GLU A O 1
ATOM 2443 N N . ILE A 1 296 ? -2.748 26.576 0.609 1.00 92.31 296 ILE A N 1
ATOM 2444 C CA . ILE A 1 296 ? -3.762 27.392 1.292 1.00 92.31 296 ILE A CA 1
ATOM 2445 C C . ILE A 1 296 ? -4.920 26.514 1.774 1.00 92.31 296 ILE A C 1
ATOM 2447 O O . ILE A 1 296 ? -5.432 26.698 2.883 1.00 92.31 296 ILE A O 1
ATOM 2451 N N . TYR A 1 297 ? -5.347 25.555 0.955 1.00 89.88 297 TYR A N 1
ATOM 2452 C CA . TYR A 1 297 ? -6.398 24.618 1.321 1.00 89.88 297 TYR A CA 1
ATOM 2453 C C . TYR A 1 297 ? -6.010 23.774 2.543 1.00 89.88 297 TYR A C 1
ATOM 2455 O O . TYR A 1 297 ? -6.788 23.691 3.498 1.00 89.88 297 TYR A O 1
ATOM 2463 N N . LEU A 1 298 ? -4.796 23.216 2.560 1.00 91.06 298 LEU A N 1
ATOM 2464 C CA . LEU A 1 298 ? -4.290 22.455 3.702 1.00 91.06 298 LEU A CA 1
ATOM 2465 C C . LEU A 1 298 ? -4.221 23.317 4.971 1.00 91.06 298 LEU A C 1
ATOM 2467 O O . LEU A 1 298 ? -4.677 22.886 6.030 1.00 91.06 298 LEU A O 1
ATOM 2471 N N . GLN A 1 299 ? -3.713 24.547 4.874 1.00 91.38 299 GLN A N 1
ATOM 2472 C CA . GLN A 1 299 ? -3.649 25.470 6.013 1.00 91.38 299 GLN A CA 1
ATOM 2473 C C . GLN A 1 299 ? -5.039 25.750 6.601 1.00 91.38 299 GLN A C 1
ATOM 2475 O O . GLN A 1 299 ? -5.208 25.735 7.822 1.00 91.38 299 GLN A O 1
ATOM 2480 N N . LYS A 1 300 ? -6.055 25.947 5.750 1.00 88.69 300 LYS A N 1
ATOM 2481 C CA . LYS A 1 300 ? -7.448 26.122 6.191 1.00 88.69 300 LYS A CA 1
ATOM 2482 C C . LYS A 1 300 ? -7.989 24.880 6.898 1.00 88.69 300 LYS A C 1
ATOM 2484 O O . LYS A 1 300 ? -8.677 25.021 7.907 1.00 88.69 300 LYS A O 1
ATOM 2489 N N . GLN A 1 301 ? -7.679 23.681 6.400 1.00 86.25 301 GLN A N 1
ATOM 2490 C CA . GLN A 1 301 ? -8.084 22.433 7.053 1.00 86.25 301 GLN A CA 1
ATOM 2491 C C . GLN A 1 301 ? -7.424 22.262 8.422 1.00 86.25 301 GLN A C 1
ATOM 2493 O O . GLN A 1 301 ? -8.123 22.002 9.398 1.00 86.25 301 GLN A O 1
ATOM 2498 N N . LEU A 1 302 ? -6.108 22.467 8.515 1.00 88.00 302 LEU A N 1
ATOM 2499 C CA . LEU A 1 302 ? -5.373 22.381 9.780 1.00 88.00 302 LEU A CA 1
ATOM 2500 C C . LEU A 1 302 ? -5.893 23.396 10.804 1.00 88.00 302 LEU A C 1
ATOM 2502 O O . LEU A 1 302 ? -6.096 23.054 11.967 1.00 88.00 302 LEU A O 1
ATOM 2506 N N . LEU A 1 303 ? -6.168 24.631 10.373 1.00 87.12 303 LEU A N 1
ATOM 2507 C CA . LEU A 1 303 ? -6.776 25.643 11.232 1.00 87.12 303 LEU A CA 1
ATOM 2508 C C . LEU A 1 303 ? -8.152 25.196 11.736 1.00 87.12 303 LEU A C 1
ATOM 2510 O O . LEU A 1 303 ? -8.426 25.303 12.929 1.00 87.12 303 LEU A O 1
ATOM 2514 N N . ASN A 1 304 ? -9.006 24.687 10.846 1.00 85.38 304 ASN A N 1
ATOM 2515 C CA . ASN A 1 304 ? -10.332 24.208 11.219 1.00 85.38 304 ASN A CA 1
ATOM 2516 C C . ASN A 1 304 ? -10.258 23.084 12.264 1.00 85.38 304 ASN A C 1
ATOM 2518 O O . ASN A 1 304 ? -10.981 23.125 13.251 1.00 85.38 304 ASN A O 1
ATOM 2522 N N . GLU A 1 305 ? -9.356 22.123 12.089 1.00 83.50 305 GLU A N 1
ATOM 2523 C CA . GLU A 1 305 ? -9.165 21.004 13.022 1.00 83.50 305 GLU A CA 1
ATOM 2524 C C . GLU A 1 305 ? -8.661 21.461 14.388 1.00 83.50 305 GLU A C 1
ATOM 2526 O O . GLU A 1 305 ? -9.179 21.028 15.419 1.00 83.50 305 GLU A O 1
ATOM 2531 N N . ASN A 1 306 ? -7.720 22.405 14.412 1.00 82.75 306 ASN A N 1
ATOM 2532 C CA . ASN A 1 306 ? -7.246 23.007 15.655 1.00 82.75 306 ASN A CA 1
ATOM 2533 C C . ASN A 1 306 ? -8.379 23.743 16.389 1.00 82.75 306 ASN A C 1
ATOM 2535 O O . ASN A 1 306 ? -8.538 23.592 17.602 1.00 82.75 306 ASN A O 1
ATOM 2539 N N . VAL A 1 307 ? -9.202 24.507 15.662 1.00 84.19 307 VAL A N 1
ATOM 2540 C CA . VAL A 1 307 ? -10.358 25.219 16.231 1.00 84.19 307 VAL A CA 1
ATOM 2541 C C . VAL A 1 307 ? -11.404 24.234 16.758 1.00 84.19 307 VAL A C 1
ATOM 2543 O O . VAL A 1 307 ? -11.870 24.392 17.886 1.00 84.19 307 VAL A O 1
ATOM 2546 N N . VAL A 1 308 ? -11.752 23.200 15.987 1.00 81.06 308 VAL A N 1
ATOM 2547 C CA . VAL A 1 308 ? -12.707 22.155 16.392 1.00 81.06 308 VAL A CA 1
ATOM 2548 C C . VAL A 1 308 ? -12.213 21.418 17.635 1.00 81.06 308 VAL A C 1
ATOM 2550 O O . VAL A 1 308 ? -12.985 21.241 18.577 1.00 81.06 308 VAL A O 1
ATOM 2553 N N . THR A 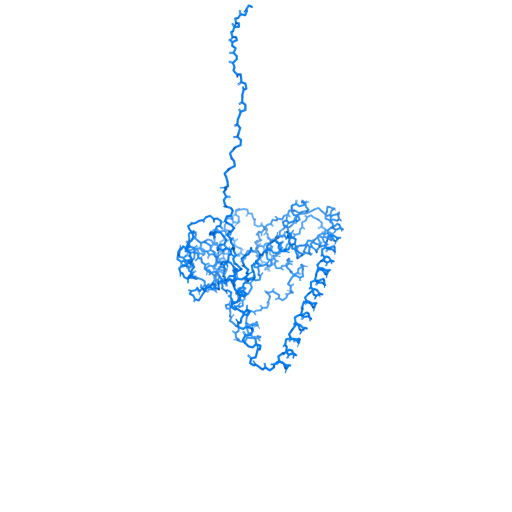1 309 ? -10.936 21.035 17.670 1.00 82.12 309 THR A N 1
ATOM 2554 C CA . THR A 1 309 ? -10.310 20.375 18.825 1.00 82.12 309 THR A CA 1
ATOM 2555 C C . THR A 1 309 ? -10.424 21.251 20.068 1.00 82.12 309 THR A C 1
ATOM 2557 O O . THR A 1 309 ? -10.976 20.809 21.071 1.00 82.12 309 THR A O 1
ATOM 2560 N N . CYS A 1 310 ? -10.037 22.525 19.973 1.00 84.94 310 CYS A N 1
ATOM 2561 C CA . CYS A 1 310 ? -10.131 23.469 21.085 1.00 84.94 310 CYS A CA 1
ATOM 2562 C C . CYS A 1 310 ? -11.576 23.654 21.586 1.00 84.94 310 CYS A C 1
ATOM 2564 O O . CYS A 1 310 ? -11.832 23.655 22.792 1.00 84.94 310 CYS A O 1
ATOM 2566 N N . ILE A 1 311 ? -12.551 23.787 20.680 1.00 84.94 311 ILE A N 1
ATOM 2567 C CA . ILE A 1 311 ? -13.970 23.909 21.052 1.00 84.94 311 ILE A CA 1
ATOM 2568 C C . ILE A 1 311 ? -14.457 22.638 21.760 1.00 84.94 311 ILE A C 1
ATOM 2570 O O . ILE A 1 311 ? -15.146 22.736 22.777 1.00 84.94 311 ILE A O 1
ATOM 2574 N N . ASN A 1 312 ? -14.090 21.459 21.255 1.00 83.75 312 ASN A N 1
ATOM 2575 C CA . ASN A 1 312 ? -14.481 20.177 21.840 1.00 83.75 312 ASN A CA 1
ATOM 2576 C C . ASN A 1 312 ? -13.863 19.967 23.227 1.00 83.75 312 ASN A C 1
ATOM 2578 O O . ASN A 1 312 ? -14.577 19.584 24.151 1.00 83.75 312 ASN A O 1
ATOM 2582 N N . GLU A 1 313 ? -12.577 20.270 23.398 1.00 87.44 313 GLU A N 1
ATOM 2583 C CA . GLU A 1 313 ? -11.889 20.207 24.693 1.00 87.44 313 GLU A CA 1
ATOM 2584 C C . GLU A 1 313 ? -12.531 21.155 25.714 1.00 87.44 313 GLU A C 1
ATOM 2586 O O . GLU A 1 313 ? -12.788 20.770 26.856 1.00 87.44 313 GLU A O 1
ATOM 2591 N N . ASN A 1 314 ? -12.875 22.377 25.296 1.00 85.88 314 ASN A N 1
ATOM 2592 C CA . ASN A 1 314 ? -13.578 23.337 26.145 1.00 85.88 314 ASN A CA 1
ATOM 2593 C C . ASN A 1 314 ? -14.977 22.842 26.539 1.00 85.88 314 ASN A C 1
ATOM 2595 O O . ASN A 1 314 ? -15.366 22.943 27.706 1.00 85.88 314 ASN A O 1
ATOM 2599 N N . ALA A 1 315 ? -15.732 22.287 25.587 1.00 82.31 315 ALA A N 1
ATOM 2600 C CA . ALA A 1 315 ? -17.050 21.715 25.844 1.00 82.31 315 ALA A CA 1
ATOM 2601 C C . ALA A 1 315 ? -16.973 20.518 26.803 1.00 82.31 315 ALA A C 1
ATOM 2603 O O . ALA A 1 315 ? -17.791 20.411 27.719 1.00 82.31 315 ALA A O 1
ATOM 2604 N N . GLN A 1 316 ? -15.968 19.655 26.637 1.00 83.94 316 GLN A N 1
ATOM 2605 C CA . GLN A 1 316 ? -15.721 18.519 27.517 1.00 83.94 316 GLN A CA 1
ATOM 2606 C C . GLN A 1 316 ? -15.332 18.978 28.926 1.00 83.94 316 GLN A C 1
ATOM 2608 O O . GLN A 1 316 ? -15.970 18.567 29.889 1.00 83.94 316 GLN A O 1
ATOM 2613 N N . SER A 1 317 ? -14.393 19.920 29.058 1.00 87.62 317 SER A N 1
ATOM 2614 C CA . SER A 1 317 ? -14.016 20.492 30.358 1.00 87.62 317 SER A CA 1
ATOM 2615 C C . SER A 1 317 ? -15.209 21.136 31.074 1.00 87.62 317 SER A C 1
ATOM 2617 O O . SER A 1 317 ? -15.368 20.996 32.289 1.00 87.62 317 SER A O 1
ATOM 2619 N N . TYR A 1 318 ? -16.079 21.832 30.337 1.00 86.19 318 TYR A N 1
ATOM 2620 C CA . TYR A 1 318 ? -17.306 22.395 30.895 1.00 86.19 318 TYR A CA 1
ATOM 2621 C C . TYR A 1 318 ? -18.279 21.306 31.370 1.00 86.19 318 TYR A C 1
ATOM 2623 O O . TYR A 1 318 ? -18.829 21.411 32.471 1.00 86.19 318 TYR A O 1
ATOM 2631 N N . TYR A 1 319 ? -18.477 20.257 30.568 1.00 83.44 319 TYR A N 1
ATOM 2632 C CA . TYR A 1 319 ? -19.306 19.109 30.929 1.00 83.44 319 TYR A CA 1
ATOM 2633 C C . TYR A 1 319 ? -18.785 18.411 32.191 1.00 83.44 319 TYR A C 1
ATOM 2635 O O . TYR A 1 319 ? -19.555 18.197 33.130 1.00 83.44 319 TYR A O 1
ATOM 2643 N N . ASP A 1 320 ? -17.482 18.146 32.258 1.00 86.31 320 ASP A N 1
ATOM 2644 C CA . ASP A 1 320 ? -16.834 17.487 33.392 1.00 86.31 320 ASP A CA 1
ATOM 2645 C C . ASP A 1 320 ? -16.999 18.314 34.674 1.00 86.31 320 ASP A C 1
ATOM 2647 O O . ASP A 1 320 ? -17.458 17.794 35.693 1.00 86.31 320 ASP A O 1
ATOM 2651 N N . LYS A 1 321 ? -16.785 19.636 34.606 1.00 89.00 321 LYS A N 1
ATOM 2652 C CA . LYS A 1 321 ? -17.055 20.556 35.729 1.00 89.00 321 LYS A CA 1
ATOM 2653 C C . LYS A 1 321 ? -18.521 20.537 36.165 1.00 89.00 321 LYS A C 1
ATOM 2655 O O . LYS A 1 321 ? -18.818 20.630 37.358 1.00 89.00 321 LYS A O 1
ATOM 2660 N N . CYS A 1 322 ? -19.465 20.436 35.230 1.00 81.31 322 CYS A N 1
ATOM 2661 C CA . CYS A 1 322 ? -20.884 20.317 35.569 1.00 81.31 322 CYS A CA 1
ATOM 2662 C C . CYS A 1 322 ? -21.173 19.011 36.316 1.00 81.31 322 CYS A C 1
ATOM 2664 O O . CYS A 1 322 ? -21.874 19.032 37.331 1.00 81.31 322 CYS A O 1
ATOM 2666 N N . ILE A 1 323 ? -20.612 17.892 35.856 1.00 83.75 323 ILE A N 1
ATOM 2667 C CA . ILE A 1 323 ? -20.748 16.585 36.505 1.00 83.75 323 ILE A CA 1
ATOM 2668 C C . ILE A 1 323 ? -20.133 16.603 37.906 1.00 83.75 323 ILE A C 1
ATOM 2670 O O . ILE A 1 323 ? -20.795 16.189 38.859 1.00 83.75 323 ILE A O 1
ATOM 2674 N N . GLU A 1 324 ? -18.926 17.144 38.066 1.00 86.75 324 GLU A N 1
ATOM 2675 C CA . GLU A 1 324 ? -18.277 17.302 39.372 1.00 86.75 324 GLU A CA 1
ATOM 2676 C C . GLU A 1 324 ? -19.142 18.117 40.339 1.00 86.75 324 GLU A C 1
ATOM 2678 O O . GLU A 1 324 ? -19.368 17.705 41.479 1.00 86.75 324 GLU A O 1
ATOM 2683 N N . ASN A 1 325 ? -19.703 19.235 39.873 1.00 86.38 325 ASN A N 1
ATOM 2684 C CA . ASN A 1 325 ? -20.600 20.067 40.671 1.00 86.38 325 ASN A CA 1
ATOM 2685 C C . ASN A 1 325 ? -21.887 19.329 41.073 1.00 86.38 325 ASN A C 1
ATOM 2687 O O . ASN A 1 325 ? -22.349 19.469 42.209 1.00 86.38 325 ASN A O 1
ATOM 2691 N N . ILE A 1 326 ? -22.468 18.527 40.176 1.00 81.88 326 ILE A N 1
ATOM 2692 C CA . ILE A 1 326 ? -23.643 17.693 40.475 1.00 81.88 326 ILE A CA 1
ATOM 2693 C C . ILE A 1 326 ? -23.297 16.638 41.532 1.00 81.88 326 ILE A C 1
ATOM 2695 O O . ILE A 1 326 ? -24.039 16.478 42.505 1.00 81.88 326 ILE A O 1
ATOM 2699 N N . ILE A 1 327 ? -22.163 15.948 41.379 1.00 83.62 327 ILE A N 1
ATOM 2700 C CA . ILE A 1 327 ? -21.685 14.941 42.335 1.00 83.62 327 ILE A CA 1
ATOM 2701 C C . ILE A 1 327 ? -21.450 15.583 43.705 1.00 83.62 327 ILE A C 1
ATOM 2703 O O . ILE A 1 327 ? -21.903 15.047 44.719 1.00 83.62 327 ILE A O 1
ATOM 2707 N N . LYS A 1 328 ? -20.806 16.754 43.748 1.00 86.12 328 LYS A N 1
ATOM 2708 C CA . LYS A 1 328 ? -20.549 17.496 44.987 1.00 86.12 328 LYS A CA 1
ATOM 2709 C C . LYS A 1 328 ? -21.850 17.858 45.709 1.00 86.12 328 LYS A C 1
ATOM 2711 O O . LYS A 1 328 ? -21.998 17.521 46.883 1.00 86.12 328 LYS A O 1
ATOM 2716 N N . LYS A 1 329 ? -22.832 18.426 44.996 1.00 83.25 329 LYS A N 1
ATOM 2717 C CA . LYS A 1 329 ? -24.166 18.734 45.550 1.00 83.25 329 LYS A CA 1
ATOM 2718 C C . LYS A 1 329 ? -24.893 17.485 46.057 1.00 83.25 329 LYS A C 1
ATOM 2720 O O . LYS A 1 329 ? -25.524 17.522 47.111 1.00 83.25 329 LYS A O 1
ATOM 2725 N N . TYR A 1 330 ? -24.800 16.364 45.339 1.00 77.50 330 TYR A N 1
ATOM 2726 C CA . TYR A 1 330 ? -25.379 15.091 45.777 1.00 77.50 330 TYR A CA 1
ATOM 2727 C C . TYR A 1 330 ? -24.751 14.585 47.084 1.00 77.50 330 TYR A C 1
ATOM 2729 O O . TYR A 1 330 ? -25.466 14.155 47.992 1.00 77.50 330 TYR A O 1
ATOM 2737 N N . LEU A 1 331 ? -23.423 14.665 47.211 1.00 78.88 331 LEU A N 1
ATOM 2738 C CA . LEU A 1 331 ? -22.707 14.279 48.429 1.00 78.88 331 LEU A CA 1
ATOM 2739 C C . LEU A 1 331 ? -23.049 15.191 49.618 1.00 78.88 331 LEU A C 1
ATOM 2741 O O . LEU A 1 331 ? -23.207 14.692 50.732 1.00 78.88 331 LEU A O 1
ATOM 2745 N N . GLU A 1 332 ? -23.204 16.497 49.392 1.00 81.50 332 GLU A N 1
ATOM 2746 C CA . GLU A 1 332 ? -23.649 17.461 50.409 1.00 81.50 332 GLU A CA 1
ATOM 2747 C C . GLU A 1 332 ? -25.077 17.156 50.893 1.00 81.50 332 GLU A C 1
ATOM 2749 O O . GLU A 1 332 ? -25.297 17.013 52.096 1.00 81.50 332 GLU A O 1
ATOM 2754 N N . MET A 1 333 ? -26.031 16.927 49.982 1.00 73.38 333 MET A N 1
ATOM 2755 C CA . MET A 1 333 ? -27.398 16.512 50.342 1.00 73.38 333 MET A CA 1
ATOM 2756 C C . MET A 1 333 ? -27.423 15.191 51.124 1.00 73.38 333 MET A C 1
ATOM 2758 O O . MET A 1 333 ? -28.171 15.053 52.094 1.00 73.38 333 MET A O 1
ATOM 2762 N N . LYS A 1 334 ? -26.568 14.230 50.753 1.00 71.06 334 LYS A N 1
ATOM 2763 C CA . LYS A 1 334 ? -26.423 12.949 51.460 1.00 71.06 334 LYS A CA 1
ATOM 2764 C C . LYS A 1 334 ? -25.933 13.112 52.902 1.00 71.06 334 LYS A C 1
ATOM 2766 O O . LYS A 1 334 ? -26.320 12.311 53.751 1.00 71.06 334 LYS A O 1
ATOM 2771 N N . LYS A 1 335 ? -25.116 14.132 53.191 1.00 73.25 335 LYS A N 1
ATOM 2772 C CA . LYS A 1 335 ? -24.676 14.461 54.558 1.00 73.25 335 LYS A CA 1
ATOM 2773 C C . LYS A 1 335 ? -25.786 15.112 55.388 1.00 73.25 335 LYS A C 1
ATOM 2775 O O . LYS A 1 335 ? -25.892 14.804 56.567 1.00 73.25 335 LYS A O 1
ATOM 2780 N N . ILE A 1 336 ? -26.609 15.968 54.779 1.00 69.06 336 ILE A N 1
ATOM 2781 C CA . ILE A 1 336 ? -27.663 16.728 55.475 1.00 69.06 336 ILE A CA 1
ATOM 2782 C C . ILE A 1 336 ? -28.855 15.839 55.860 1.00 69.06 336 ILE A C 1
ATOM 2784 O O . ILE A 1 336 ? -29.418 15.992 56.938 1.00 69.06 336 ILE A O 1
ATOM 2788 N N . ILE A 1 337 ? -29.250 14.908 54.992 1.00 61.84 337 ILE A N 1
ATOM 2789 C CA . ILE A 1 337 ? -30.540 14.207 55.117 1.00 61.84 337 ILE A CA 1
ATOM 2790 C C . ILE A 1 337 ? -30.423 12.848 55.853 1.00 61.84 337 ILE A C 1
ATOM 2792 O O . ILE A 1 337 ? -31.428 12.231 56.198 1.00 61.84 337 ILE A O 1
ATOM 2796 N N . GLY A 1 338 ? -29.209 12.380 56.162 1.00 59.31 338 GLY A N 1
ATOM 2797 C CA . GLY A 1 338 ? -28.997 11.064 56.773 1.00 59.31 338 GLY A CA 1
ATOM 2798 C C . GLY A 1 338 ? -29.250 9.907 55.790 1.00 59.31 338 GLY A C 1
ATOM 2799 O O . GLY A 1 338 ? -30.104 9.950 54.904 1.00 59.31 338 GLY A O 1
ATOM 2800 N N . VAL A 1 339 ? -28.458 8.839 55.919 1.00 57.22 339 VAL A N 1
ATOM 2801 C CA . VAL A 1 339 ? -28.270 7.793 54.890 1.00 57.22 339 VAL A CA 1
ATOM 2802 C C . VAL A 1 339 ? -29.559 7.039 54.501 1.00 57.22 339 VAL A C 1
ATOM 2804 O O . VAL A 1 339 ? -29.634 6.516 53.387 1.00 57.22 339 VAL A O 1
ATOM 2807 N N . SER A 1 340 ? -30.589 7.000 55.356 1.00 54.97 340 SER A N 1
ATOM 2808 C CA . SER A 1 340 ? -31.790 6.184 55.106 1.00 54.97 340 SER A CA 1
ATOM 2809 C C . SER A 1 340 ? -32.813 6.829 54.157 1.00 54.97 340 SER A C 1
ATOM 2811 O O . SER A 1 340 ? -33.463 6.102 53.404 1.00 54.97 340 SER A O 1
ATOM 2813 N N . TYR A 1 341 ? -32.925 8.164 54.112 1.00 54.41 341 TYR A N 1
ATOM 2814 C CA . TYR A 1 341 ? -33.991 8.848 53.358 1.00 54.41 341 TYR A CA 1
ATOM 2815 C C . TYR A 1 341 ? -33.639 9.089 51.874 1.00 54.41 341 TYR A C 1
ATOM 2817 O O . TYR A 1 341 ? -34.514 9.088 51.011 1.00 54.41 341 TYR A O 1
ATOM 2825 N N . LEU A 1 342 ? -32.350 9.220 51.522 1.00 53.03 342 LEU A N 1
ATOM 2826 C CA . LEU A 1 342 ? -31.926 9.329 50.113 1.00 53.03 342 LEU A CA 1
ATOM 2827 C C . LEU A 1 342 ? -31.838 7.980 49.393 1.00 53.03 342 LEU A C 1
ATOM 2829 O O . LEU A 1 342 ? -32.004 7.930 48.176 1.00 53.03 342 LEU A O 1
ATOM 2833 N N . HIS A 1 343 ? -31.584 6.879 50.107 1.00 56.50 343 HIS A N 1
ATOM 2834 C CA . HIS A 1 343 ? -31.501 5.556 49.480 1.00 56.50 343 HIS A CA 1
ATOM 2835 C C . HIS A 1 343 ? -32.880 5.065 49.007 1.00 56.50 343 HIS A C 1
ATOM 2837 O O . HIS A 1 343 ? -32.990 4.441 47.948 1.00 56.50 343 HIS A O 1
ATOM 2843 N N . SER A 1 344 ? -33.939 5.406 49.749 1.00 55.62 344 SER A N 1
ATOM 2844 C CA . SER A 1 344 ? -35.330 5.194 49.344 1.00 55.62 344 SER A CA 1
ATOM 2845 C C . SER A 1 344 ? -35.714 6.089 48.161 1.00 55.62 344 SER A C 1
ATOM 2847 O O . SER A 1 344 ? -36.262 5.578 47.187 1.00 55.62 344 SER A O 1
ATOM 2849 N N . GLN A 1 345 ? -35.335 7.374 48.152 1.00 54.97 345 GLN A N 1
ATOM 2850 C CA . GLN A 1 345 ? -35.593 8.264 47.009 1.00 54.97 345 GLN A CA 1
ATOM 2851 C C . GLN A 1 345 ? -34.799 7.905 45.740 1.00 54.97 345 GLN A C 1
ATOM 2853 O O . GLN A 1 345 ? -35.360 7.947 44.649 1.00 54.97 345 GLN A O 1
ATOM 2858 N N . TRP A 1 346 ? -33.535 7.478 45.833 1.00 56.59 346 TRP A N 1
ATOM 2859 C CA . TRP A 1 346 ? -32.771 7.035 44.657 1.00 56.59 346 TRP A CA 1
ATOM 2860 C C . TRP A 1 346 ? -33.310 5.714 44.093 1.00 56.59 346 TRP A C 1
ATOM 2862 O O . TRP A 1 346 ? -33.399 5.561 42.875 1.00 56.59 346 TRP A O 1
ATOM 2872 N N . ARG A 1 347 ? -33.755 4.779 44.951 1.00 54.28 347 ARG A N 1
ATOM 2873 C CA . ARG A 1 347 ? -34.513 3.591 44.514 1.00 54.28 347 ARG A CA 1
ATOM 2874 C C . ARG A 1 347 ? -35.821 3.977 43.825 1.00 54.28 347 ARG A C 1
ATOM 2876 O O . ARG A 1 347 ? -36.116 3.405 42.780 1.00 54.28 347 ARG A O 1
ATOM 2883 N N . MET A 1 348 ? -36.547 4.968 44.348 1.00 51.91 348 MET A N 1
ATOM 2884 C CA . MET A 1 348 ? -37.751 5.511 43.712 1.00 51.91 348 MET A CA 1
ATOM 2885 C C . MET A 1 348 ? -37.411 6.130 42.349 1.00 51.91 348 MET A C 1
ATOM 2887 O O . MET A 1 348 ? -37.997 5.729 41.358 1.00 51.91 348 MET A O 1
ATOM 2891 N N . ILE A 1 349 ? -36.409 7.002 42.222 1.00 55.19 349 ILE A N 1
ATOM 2892 C CA . ILE A 1 349 ? -36.018 7.600 40.928 1.00 55.19 349 ILE A CA 1
ATOM 2893 C C . ILE A 1 349 ? -35.555 6.529 39.926 1.00 55.19 349 ILE A C 1
ATOM 2895 O O . ILE A 1 349 ? -35.867 6.617 38.742 1.00 55.19 349 ILE A O 1
ATOM 2899 N N . LYS A 1 350 ? -34.879 5.464 40.372 1.00 50.66 350 LYS A N 1
ATOM 2900 C CA . LYS A 1 350 ? -34.481 4.340 39.504 1.00 50.66 350 LYS A CA 1
ATOM 2901 C C . LYS A 1 350 ? -35.662 3.441 39.099 1.00 50.66 350 LYS A C 1
ATOM 2903 O O . LYS A 1 350 ? -35.625 2.859 38.015 1.00 50.66 350 LYS A O 1
ATOM 2908 N N . MET A 1 351 ? -36.693 3.329 39.944 1.00 49.78 351 MET A N 1
ATOM 2909 C CA . MET A 1 351 ? -37.949 2.621 39.652 1.00 49.78 351 MET A CA 1
ATOM 2910 C C . MET A 1 351 ? -38.886 3.447 38.756 1.00 49.78 351 MET A C 1
ATOM 2912 O O . MET A 1 351 ? -39.348 2.942 37.739 1.00 49.78 351 MET A O 1
ATOM 2916 N N . TYR A 1 352 ? -39.114 4.721 39.082 1.00 45.38 352 TYR A N 1
ATOM 2917 C CA . TYR A 1 352 ? -40.042 5.619 38.387 1.00 45.38 352 TYR A CA 1
ATOM 2918 C C . TYR A 1 352 ? -39.431 6.278 37.144 1.00 45.38 352 TYR A C 1
ATOM 2920 O O . TYR A 1 352 ? -40.135 6.484 36.157 1.00 45.38 352 TYR A O 1
ATOM 2928 N N . GLY A 1 353 ? -38.117 6.518 37.112 1.00 43.41 353 GLY A N 1
ATOM 2929 C CA . GLY A 1 353 ? -37.407 7.020 35.927 1.00 43.41 353 GLY A CA 1
ATOM 2930 C C . GLY A 1 353 ? -37.376 6.019 34.768 1.00 43.41 353 GLY A C 1
ATOM 2931 O O . GLY A 1 353 ? -37.282 6.416 33.611 1.00 43.41 353 GLY A O 1
ATOM 2932 N N . LYS A 1 354 ? -37.551 4.720 35.051 1.00 42.25 354 LYS A N 1
ATOM 2933 C CA . LYS A 1 354 ? -37.809 3.692 34.027 1.00 42.25 354 LYS A CA 1
ATOM 2934 C C . LYS A 1 354 ? -39.251 3.697 33.500 1.00 42.25 354 LYS A C 1
ATOM 2936 O O . LYS A 1 354 ? -39.493 3.077 32.471 1.00 42.25 354 LYS A O 1
ATOM 2941 N N . SER A 1 355 ? -40.184 4.374 34.175 1.00 41.69 355 SER A N 1
ATOM 2942 C CA . SER A 1 355 ? -41.610 4.416 33.809 1.00 41.69 355 SER A CA 1
ATOM 2943 C C . SER A 1 355 ? -42.074 5.730 33.164 1.00 41.69 355 SER A C 1
ATOM 2945 O O . SER A 1 355 ? -43.170 5.763 32.620 1.00 41.69 355 SER A O 1
ATOM 2947 N N . LEU A 1 356 ? -41.258 6.795 33.181 1.00 37.62 356 LEU A N 1
ATOM 2948 C CA . LEU A 1 356 ? -41.673 8.147 32.760 1.00 37.62 356 LEU A CA 1
ATOM 2949 C C . LEU A 1 356 ? -40.952 8.718 31.527 1.00 37.62 356 LEU A C 1
ATOM 2951 O O . LEU A 1 356 ? -41.120 9.891 31.215 1.00 37.62 356 LEU A O 1
ATOM 2955 N N . ILE A 1 357 ? -40.217 7.902 30.766 1.00 33.81 357 ILE A N 1
ATOM 2956 C CA . ILE A 1 357 ? -39.773 8.277 29.410 1.00 33.81 357 ILE A CA 1
ATOM 2957 C C . ILE A 1 357 ? -40.390 7.297 28.412 1.00 33.81 357 ILE A C 1
ATOM 2959 O O . ILE A 1 357 ? -39.730 6.440 27.829 1.00 33.81 357 ILE A O 1
ATOM 2963 N N . HIS A 1 358 ? -41.707 7.419 28.272 1.00 37.75 358 HIS A N 1
ATOM 2964 C CA . HIS A 1 358 ? -42.408 7.131 27.031 1.00 37.75 358 HIS A CA 1
ATOM 2965 C C . HIS A 1 358 ? -43.029 8.446 26.552 1.00 37.75 358 HIS A C 1
ATOM 2967 O O . HIS A 1 358 ? -44.167 8.754 26.893 1.00 37.75 358 HIS A O 1
ATOM 2973 N N . ILE A 1 359 ? -42.243 9.212 25.792 1.00 33.75 359 ILE A N 1
ATOM 2974 C CA . ILE A 1 359 ? -42.691 10.000 24.635 1.00 33.75 359 ILE A CA 1
ATOM 2975 C C . ILE A 1 359 ? -41.657 9.760 23.539 1.00 33.75 359 ILE A C 1
ATOM 2977 O O . ILE A 1 359 ? -40.450 9.872 23.858 1.00 33.75 359 ILE A O 1
#